Protein AF-A0A9P3FFT0-F1 (afdb_monomer_lite)

Secondary structure (DSSP, 8-state):
--STTTS-HHHHHHTEEEEEEETTSSS-EEEEEE---TTHHHHHHHHHHHHHHHHHHHHHHHHHHTTTGGG---SSSSB-S-HHHHHHHHHHHTPBPSSSSSTTB-S--GGGGBHHHHHHHHHTSSSS---GGGHHHHHHHHHHHHHHHHHTT-S-HHHHHHHHHHHHHHHHHHH-TT--GGGGTT-EESEE-STHHHHHHHHHHHHHHHHHHHHHHHHHHH-TTS------GGG-HHHHHHHHHHTS--SS-GGGHHHHHHHTTTB--HHHHH-TT--S--TT-B-S--TTSTTSTT--HHHHHHHHHHHHHHHHHHHHHHHHHHHHH-HHHHHHHHHHHHHHHT-PEE-

Organism: NCBI:txid84275

Sequence (351 aa):
MHLDHKLPWNLLASHLAIIWSHARYTPHATDIFSKGHDDWPKHLEYFRKAFYNTLLEFSQTEANRFQDLRLWKPSSADEILSDTICSLPERIFNLGQHETNSLRHNPIGPQHQSIQYWISRASESQPPSYTSSDGDLADVIKTLLAISAHLCTSEDPAEQKLGHEAFASLLRLNKHPTIPLEKLNHIHWGHSFGVEHLAEDTLRIYLLLNVVDAIRQQQQSKNSERNPQTISIVELDNFRKWARNSLVDFDFPAQNLLHYDFWRSYVDAEEQMQSSNATGLEERVMQDLDPTLTGSEGWSRDDGIALKRYLRTCFGILVRYNVLLSLWYGEDHAKNFWEEQIGYRLEFRQK

Structure (mmCIF, N/CA/C/O backbone):
data_AF-A0A9P3FFT0-F1
#
_entry.id   AF-A0A9P3FFT0-F1
#
loop_
_atom_site.group_PDB
_atom_site.id
_atom_site.type_symbol
_atom_site.label_atom_id
_atom_site.label_alt_id
_atom_site.label_comp_id
_atom_site.label_asym_id
_atom_site.label_entity_id
_atom_site.label_seq_id
_atom_site.pdbx_PDB_ins_code
_atom_site.Cartn_x
_atom_site.Cartn_y
_atom_site.Cartn_z
_atom_site.occupancy
_atom_site.B_iso_or_equiv
_atom_site.auth_seq_id
_atom_site.auth_comp_id
_atom_site.auth_asym_id
_atom_site.auth_atom_id
_atom_site.pdbx_PDB_model_num
ATOM 1 N N . MET A 1 1 ? 12.033 9.523 -10.496 1.00 64.38 1 MET A N 1
ATOM 2 C CA . MET A 1 1 ? 11.410 8.487 -9.658 1.00 64.38 1 MET A CA 1
ATOM 3 C C . MET A 1 1 ? 11.200 8.980 -8.212 1.00 64.38 1 MET A C 1
ATOM 5 O O . MET A 1 1 ? 11.432 10.157 -7.909 1.00 64.38 1 MET A O 1
ATOM 9 N N . HIS A 1 2 ? 10.627 8.144 -7.338 1.00 79.19 2 HIS A N 1
ATOM 10 C CA . HIS A 1 2 ? 10.455 8.440 -5.910 1.00 79.19 2 HIS A CA 1
ATOM 11 C C . HIS A 1 2 ? 11.659 7.900 -5.119 1.00 79.19 2 HIS A C 1
ATOM 13 O O . HIS A 1 2 ? 12.106 6.775 -5.335 1.00 79.19 2 HIS A O 1
ATOM 19 N N . LEU A 1 3 ? 12.172 8.701 -4.175 1.00 83.69 3 LEU A N 1
ATOM 20 C CA . LEU A 1 3 ? 13.343 8.364 -3.347 1.00 83.69 3 LEU A CA 1
ATOM 21 C C . LEU A 1 3 ? 14.638 8.069 -4.137 1.00 83.69 3 LEU A C 1
ATOM 23 O O . LEU A 1 3 ? 15.501 7.347 -3.645 1.00 83.69 3 LEU A O 1
ATOM 27 N N . ASP A 1 4 ? 14.828 8.693 -5.306 1.00 78.62 4 ASP A N 1
ATOM 28 C CA . ASP A 1 4 ? 16.009 8.517 -6.185 1.00 78.62 4 ASP A CA 1
ATOM 29 C C . ASP A 1 4 ? 17.356 8.764 -5.498 1.00 78.62 4 ASP A C 1
ATOM 31 O O . ASP A 1 4 ? 18.382 8.236 -5.912 1.00 78.62 4 ASP A O 1
ATOM 35 N N . HIS A 1 5 ? 17.351 9.575 -4.441 1.00 81.19 5 HIS A N 1
ATOM 36 C CA . HIS A 1 5 ? 18.532 9.900 -3.648 1.00 81.19 5 HIS A CA 1
ATOM 37 C C . HIS A 1 5 ? 18.774 8.934 -2.476 1.00 81.19 5 HIS A C 1
ATOM 39 O O . HIS A 1 5 ? 19.868 8.944 -1.918 1.00 81.19 5 HIS A O 1
ATOM 45 N N . LYS A 1 6 ? 17.779 8.125 -2.076 1.00 88.19 6 LYS A N 1
ATOM 46 C CA . LYS A 1 6 ? 17.889 7.158 -0.965 1.00 88.19 6 LYS A CA 1
ATOM 47 C C . LYS A 1 6 ? 18.028 5.712 -1.438 1.00 88.19 6 LYS A C 1
ATOM 49 O O . LYS A 1 6 ? 18.676 4.920 -0.761 1.00 88.19 6 LYS A O 1
ATOM 54 N N . LEU A 1 7 ? 17.436 5.358 -2.580 1.00 93.94 7 LEU A N 1
ATOM 55 C CA . LEU A 1 7 ? 17.423 3.985 -3.085 1.00 93.94 7 LEU A CA 1
ATOM 56 C C . LEU A 1 7 ? 18.336 3.829 -4.310 1.00 93.94 7 LEU A C 1
ATOM 58 O O . LEU A 1 7 ? 18.299 4.668 -5.211 1.00 93.94 7 LEU A O 1
ATOM 62 N N . PRO A 1 8 ? 19.138 2.748 -4.399 1.00 93.44 8 PRO A N 1
ATOM 63 C CA . PRO A 1 8 ? 20.108 2.569 -5.475 1.00 93.44 8 PRO A CA 1
ATOM 64 C C . PRO A 1 8 ? 19.454 2.023 -6.760 1.00 93.44 8 PRO A C 1
ATOM 66 O O . PRO A 1 8 ? 19.869 0.999 -7.301 1.00 93.44 8 PRO A O 1
ATOM 69 N N . TRP A 1 9 ? 18.437 2.712 -7.285 1.00 93.88 9 TRP A N 1
ATOM 70 C CA . TRP A 1 9 ? 17.700 2.308 -8.491 1.00 93.88 9 TRP A CA 1
ATOM 71 C C . TRP A 1 9 ? 18.596 2.159 -9.724 1.00 93.88 9 TRP A C 1
ATOM 73 O O . TRP A 1 9 ? 18.480 1.190 -10.470 1.00 93.88 9 TRP A O 1
ATOM 83 N N . ASN A 1 10 ? 19.554 3.074 -9.898 1.00 91.25 10 ASN A N 1
ATOM 84 C CA . ASN A 1 10 ? 20.518 3.034 -11.002 1.00 91.25 10 ASN A CA 1
ATOM 85 C C . ASN A 1 10 ? 21.407 1.784 -10.959 1.00 91.25 10 ASN A C 1
ATOM 87 O O . ASN A 1 10 ? 21.804 1.264 -12.005 1.00 91.25 10 ASN A O 1
ATOM 91 N N . LEU A 1 11 ? 21.706 1.285 -9.752 1.00 91.25 11 LEU A N 1
ATOM 92 C CA . LEU A 1 11 ? 22.458 0.049 -9.583 1.00 91.25 11 LEU A CA 1
ATOM 93 C C . LEU A 1 11 ? 21.636 -1.138 -10.088 1.00 91.25 11 LEU A C 1
ATOM 95 O O . LEU A 1 11 ? 22.159 -1.918 -10.878 1.00 91.25 11 LEU A O 1
ATOM 99 N N . LEU A 1 12 ? 20.353 -1.238 -9.719 1.00 91.31 12 LEU A N 1
ATOM 100 C CA . LEU A 1 12 ? 19.464 -2.276 -10.255 1.00 91.31 12 LEU A CA 1
ATOM 101 C C . LEU A 1 12 ? 19.334 -2.177 -11.777 1.00 91.31 12 LEU A C 1
ATOM 103 O O . LEU A 1 12 ? 19.579 -3.158 -12.474 1.00 91.31 12 LEU A O 1
ATOM 107 N N . ALA A 1 13 ? 19.027 -0.988 -12.302 1.00 91.38 13 ALA A N 1
ATOM 108 C CA . ALA A 1 13 ? 18.849 -0.756 -13.736 1.00 91.38 13 ALA A CA 1
ATOM 109 C C . ALA A 1 13 ? 20.072 -1.183 -14.567 1.00 91.38 13 ALA A C 1
ATOM 111 O O . ALA A 1 13 ? 19.929 -1.700 -15.679 1.00 91.38 13 ALA A O 1
ATOM 112 N N . SER A 1 14 ? 21.284 -1.069 -14.006 1.00 91.31 14 SER A N 1
ATOM 113 C CA . SER A 1 14 ? 22.509 -1.508 -14.682 1.00 91.31 14 SER A CA 1
ATOM 114 C C . SER A 1 14 ? 22.494 -2.992 -15.072 1.00 91.31 14 SER A C 1
ATOM 116 O O . SER A 1 14 ? 23.016 -3.333 -16.139 1.00 91.31 14 SER A O 1
ATOM 118 N N . HIS A 1 15 ? 21.782 -3.835 -14.317 1.00 91.75 15 HIS A N 1
ATOM 119 C CA . HIS A 1 15 ? 21.628 -5.277 -14.556 1.00 91.75 15 HIS A CA 1
ATOM 120 C C . HIS A 1 15 ? 20.400 -5.644 -15.382 1.00 91.75 15 HIS A C 1
ATOM 122 O O . HIS A 1 15 ? 20.243 -6.807 -15.737 1.00 91.75 15 HIS A O 1
ATOM 128 N N . LEU A 1 16 ? 19.546 -4.680 -15.724 1.00 92.31 16 LEU A N 1
ATOM 129 C CA . LEU A 1 16 ? 18.238 -4.938 -16.323 1.00 92.31 16 LEU A CA 1
ATOM 130 C C . LEU A 1 16 ? 18.104 -4.295 -17.703 1.00 92.31 16 LEU A C 1
ATOM 132 O O . LEU A 1 16 ? 18.735 -3.278 -18.012 1.00 92.31 16 LEU A O 1
ATOM 136 N N . ALA A 1 17 ? 17.303 -4.902 -18.568 1.00 91.12 17 ALA A N 1
ATOM 137 C CA . ALA A 1 17 ? 16.927 -4.348 -19.862 1.00 91.12 17 ALA A CA 1
ATOM 138 C C . ALA A 1 17 ? 15.463 -4.661 -20.160 1.00 91.12 17 ALA A C 1
ATOM 140 O O . ALA A 1 17 ? 15.020 -5.782 -19.938 1.00 91.12 17 ALA A O 1
ATOM 141 N N . ILE A 1 18 ? 14.743 -3.690 -20.716 1.00 90.88 18 ILE A N 1
ATOM 142 C CA . ILE A 1 18 ? 13.428 -3.943 -21.304 1.00 90.88 18 ILE A CA 1
ATOM 143 C C . ILE A 1 18 ? 13.657 -4.497 -22.713 1.00 90.88 18 ILE A C 1
ATOM 145 O O . ILE A 1 18 ? 14.428 -3.916 -23.484 1.00 90.88 18 ILE A O 1
ATOM 149 N N . ILE A 1 19 ? 13.040 -5.634 -23.030 1.00 89.44 19 ILE A N 1
ATOM 150 C CA . ILE A 1 19 ? 13.160 -6.305 -24.330 1.00 89.44 19 ILE A CA 1
ATOM 151 C C . ILE A 1 19 ? 11.762 -6.501 -24.900 1.00 89.44 19 ILE A C 1
ATOM 153 O O . ILE A 1 19 ? 10.891 -7.052 -24.233 1.00 89.44 19 ILE A O 1
ATOM 157 N N . TRP A 1 20 ? 11.574 -6.065 -26.143 1.00 88.88 20 TRP A N 1
ATOM 158 C CA . TRP A 1 20 ? 10.353 -6.293 -26.906 1.00 88.88 20 TRP A CA 1
ATOM 159 C C . TRP A 1 20 ? 10.386 -7.670 -27.574 1.00 88.88 20 TRP A C 1
ATOM 161 O O . TRP A 1 20 ? 11.391 -8.022 -28.193 1.00 88.88 20 TRP A O 1
ATOM 171 N N . SER A 1 21 ? 9.292 -8.429 -27.461 1.00 86.81 21 SER A N 1
ATOM 172 C CA . SER A 1 21 ? 9.063 -9.715 -28.137 1.00 86.81 21 SER A CA 1
ATOM 173 C C . SER A 1 21 ? 10.268 -10.668 -28.092 1.00 86.81 21 SER A C 1
ATOM 175 O O . SER A 1 21 ? 10.860 -11.048 -29.105 1.00 86.81 21 SER A O 1
ATOM 177 N N . HIS A 1 22 ? 10.671 -11.057 -26.884 1.00 87.44 22 HIS A N 1
ATOM 178 C CA . HIS A 1 22 ? 11.838 -11.902 -26.681 1.00 87.44 22 HIS A CA 1
ATOM 179 C C . HIS A 1 22 ? 11.601 -13.334 -27.187 1.00 87.44 22 HIS A C 1
ATOM 181 O O . HIS A 1 22 ? 10.934 -14.140 -26.537 1.00 87.44 22 HIS A O 1
ATOM 187 N N . ALA A 1 23 ? 12.254 -13.684 -28.298 1.00 88.62 23 ALA A N 1
ATOM 188 C CA . ALA A 1 23 ? 12.057 -14.953 -29.012 1.00 88.62 23 ALA A CA 1
ATOM 189 C C . ALA A 1 23 ? 12.482 -16.233 -28.260 1.00 88.62 23 ALA A C 1
ATOM 191 O O . ALA A 1 23 ? 12.229 -17.341 -28.721 1.00 88.62 23 ALA A O 1
ATOM 192 N N . ARG A 1 24 ? 13.145 -16.102 -27.103 1.00 88.38 24 ARG A N 1
ATOM 193 C CA . ARG A 1 24 ? 13.576 -17.237 -26.269 1.00 88.38 24 ARG A CA 1
ATOM 194 C C . ARG A 1 24 ? 12.406 -17.854 -25.498 1.00 88.38 24 ARG A C 1
ATOM 196 O O . ARG A 1 24 ? 12.491 -19.005 -25.080 1.00 88.38 24 ARG A O 1
ATOM 203 N N . TYR A 1 25 ? 11.340 -17.088 -25.285 1.00 86.25 25 TYR A N 1
ATOM 204 C CA . TYR A 1 25 ? 10.167 -17.505 -24.526 1.00 86.25 25 TYR A CA 1
ATOM 205 C C . TYR A 1 25 ? 9.023 -17.846 -25.484 1.00 86.25 25 TYR A C 1
ATOM 207 O O . TYR A 1 25 ? 8.892 -17.237 -26.542 1.00 86.25 25 TYR A O 1
ATOM 215 N N . THR A 1 26 ? 8.200 -18.836 -25.133 1.00 84.00 26 THR A N 1
ATOM 216 C CA . THR A 1 26 ? 6.987 -19.195 -25.883 1.00 84.00 26 THR A CA 1
ATOM 217 C C . THR A 1 26 ? 5.785 -19.162 -24.931 1.00 84.00 26 THR A C 1
ATOM 219 O O . THR A 1 26 ? 5.764 -19.951 -23.985 1.00 84.00 26 THR A O 1
ATOM 222 N N . PRO A 1 27 ? 4.802 -18.264 -25.143 1.00 85.56 27 PRO A N 1
ATOM 223 C CA . PRO A 1 27 ? 4.797 -17.203 -26.158 1.00 85.56 27 PRO A CA 1
ATOM 224 C C . PRO A 1 27 ? 5.941 -16.193 -25.949 1.00 85.56 27 PRO A C 1
ATOM 226 O O . PRO A 1 27 ? 6.501 -16.103 -24.852 1.00 85.56 27 PRO A O 1
ATOM 229 N N . HIS A 1 28 ? 6.309 -15.467 -27.012 1.00 87.38 28 HIS A N 1
ATOM 230 C CA . HIS A 1 28 ? 7.293 -14.384 -26.915 1.00 87.38 28 HIS A CA 1
ATOM 231 C C . HIS A 1 28 ? 6.846 -13.381 -25.849 1.00 87.38 28 HIS A C 1
ATOM 233 O O . HIS A 1 28 ? 5.657 -13.093 -25.729 1.00 87.38 28 HIS A O 1
ATOM 239 N N . ALA A 1 29 ? 7.803 -12.849 -25.093 1.00 87.31 29 ALA A N 1
ATOM 240 C CA . ALA A 1 29 ? 7.521 -11.984 -23.954 1.00 87.31 29 ALA A CA 1
ATOM 241 C C . ALA A 1 29 ? 8.102 -10.583 -24.161 1.00 87.31 29 ALA A C 1
ATOM 243 O O . ALA A 1 29 ? 9.279 -10.452 -24.507 1.00 87.31 29 ALA A O 1
ATOM 244 N N . THR A 1 30 ? 7.299 -9.554 -23.902 1.00 89.38 30 THR A N 1
ATOM 245 C CA . THR A 1 30 ? 7.758 -8.163 -23.790 1.00 89.38 30 THR A CA 1
ATOM 246 C C . THR A 1 30 ? 7.822 -7.815 -22.308 1.00 89.38 30 THR A C 1
ATOM 248 O O . THR A 1 30 ? 6.793 -7.743 -21.645 1.00 89.38 30 THR A O 1
ATOM 251 N N . ASP A 1 31 ? 9.024 -7.678 -21.746 1.00 92.12 31 ASP A N 1
ATOM 252 C CA . ASP A 1 31 ? 9.201 -7.496 -20.296 1.00 92.12 31 ASP A CA 1
ATOM 253 C C . ASP A 1 31 ? 10.606 -6.971 -19.935 1.00 92.12 31 ASP A C 1
ATOM 255 O O . ASP A 1 31 ? 11.432 -6.667 -20.803 1.00 92.12 31 ASP A O 1
ATOM 259 N N . ILE A 1 32 ? 10.879 -6.874 -18.633 1.00 92.44 32 ILE A N 1
ATOM 260 C CA . ILE A 1 32 ? 12.188 -6.630 -18.034 1.00 92.44 32 ILE A CA 1
ATOM 261 C C . ILE A 1 32 ? 12.943 -7.956 -17.889 1.00 92.44 32 ILE A C 1
ATOM 263 O O . ILE A 1 32 ? 12.451 -8.918 -17.297 1.00 92.44 32 ILE A O 1
ATOM 267 N N . PHE A 1 33 ? 14.181 -7.975 -18.375 1.00 91.00 33 PHE A N 1
ATOM 268 C CA . PHE A 1 33 ? 15.076 -9.125 -18.323 1.00 91.00 33 PHE A CA 1
ATOM 269 C C . PHE A 1 33 ? 16.397 -8.775 -17.638 1.00 91.00 33 PHE A C 1
ATOM 271 O O . PHE A 1 33 ? 16.959 -7.693 -17.839 1.00 91.00 33 PHE A O 1
ATOM 278 N N . SER A 1 34 ? 16.923 -9.722 -16.864 1.00 90.06 34 SER A N 1
ATOM 279 C CA . SER A 1 34 ? 18.260 -9.658 -16.277 1.00 90.06 34 SER A CA 1
ATOM 280 C C . SER A 1 34 ? 19.330 -9.920 -17.334 1.00 90.06 34 SER A C 1
ATOM 282 O O . SER A 1 34 ? 19.251 -10.889 -18.085 1.00 90.06 34 SER A O 1
ATOM 284 N N . LYS A 1 35 ? 20.366 -9.077 -17.378 1.00 87.50 35 LYS A N 1
ATOM 285 C CA . LYS A 1 35 ? 21.492 -9.165 -18.324 1.00 87.50 35 LYS A CA 1
ATOM 286 C C . LYS A 1 35 ? 22.469 -10.312 -18.026 1.00 87.50 35 LYS A C 1
ATOM 288 O O . LYS A 1 35 ? 23.387 -10.498 -18.815 1.00 87.50 35 LYS A O 1
ATOM 293 N N . GLY A 1 36 ? 22.285 -11.058 -16.931 1.00 70.19 36 GLY A N 1
ATOM 294 C CA . GLY A 1 36 ? 23.139 -12.195 -16.568 1.00 70.19 36 GLY A CA 1
ATOM 295 C C . GLY A 1 36 ? 24.547 -1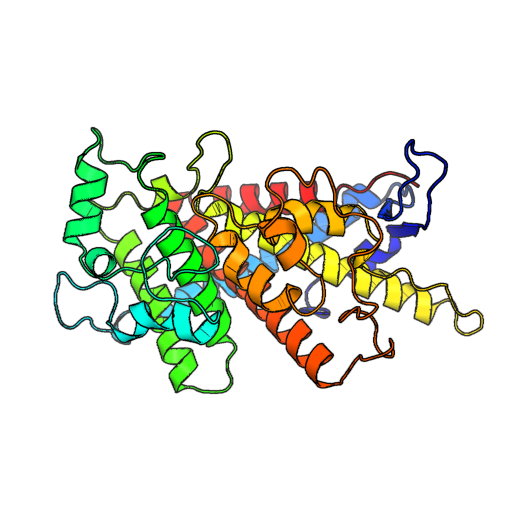1.778 -16.136 1.00 70.19 36 GLY A C 1
ATOM 296 O O . GLY A 1 36 ? 25.518 -12.119 -16.800 1.00 70.19 36 GLY A O 1
ATOM 297 N N . HIS A 1 37 ? 24.655 -11.018 -15.040 1.00 76.69 37 HIS A N 1
ATOM 298 C CA . HIS A 1 37 ? 25.936 -10.604 -14.454 1.00 76.69 37 HIS A CA 1
ATOM 299 C C . HIS A 1 37 ? 26.183 -11.325 -13.126 1.00 76.69 37 HIS A C 1
ATOM 301 O O . HIS A 1 37 ? 25.276 -11.398 -12.295 1.00 76.69 37 HIS A O 1
ATOM 307 N N . ASP A 1 38 ? 27.425 -11.741 -12.872 1.00 82.25 38 ASP A N 1
ATOM 308 C CA . ASP A 1 38 ? 27.822 -12.454 -11.642 1.00 82.25 38 ASP A CA 1
ATOM 309 C C . ASP A 1 38 ? 27.594 -11.638 -10.352 1.00 82.25 38 ASP A C 1
ATOM 311 O O . ASP A 1 38 ? 27.469 -12.192 -9.264 1.00 82.25 38 ASP A O 1
ATOM 315 N N . ASP A 1 39 ? 27.470 -10.313 -10.472 1.00 88.19 39 ASP A N 1
ATOM 316 C CA . ASP A 1 39 ? 27.289 -9.396 -9.342 1.00 88.19 39 ASP A CA 1
ATOM 317 C C . ASP A 1 39 ? 25.811 -9.150 -9.010 1.00 88.19 39 ASP A C 1
ATOM 319 O O . ASP A 1 39 ? 25.509 -8.488 -8.013 1.00 88.19 39 ASP A O 1
ATOM 323 N N . TRP A 1 40 ? 24.874 -9.654 -9.826 1.00 88.19 40 TRP A N 1
ATOM 324 C CA . TRP A 1 40 ? 23.440 -9.444 -9.612 1.00 88.19 40 TRP A CA 1
ATOM 325 C C . TRP A 1 40 ? 22.986 -9.842 -8.199 1.00 88.19 40 TRP A C 1
ATOM 327 O O . TRP A 1 40 ? 22.371 -8.999 -7.544 1.00 88.19 40 TRP A O 1
ATOM 337 N N . PRO A 1 41 ? 23.336 -11.031 -7.659 1.00 89.44 41 PRO A N 1
ATOM 338 C CA . PRO A 1 41 ? 22.915 -11.413 -6.310 1.00 89.44 41 PRO A CA 1
ATOM 339 C C . PRO A 1 41 ? 23.400 -10.431 -5.237 1.00 89.44 41 PRO A C 1
ATOM 341 O O . PRO A 1 41 ? 22.644 -10.045 -4.347 1.00 89.44 41 PRO A O 1
ATOM 344 N N . LYS A 1 42 ? 24.648 -9.962 -5.351 1.00 91.81 42 LYS A N 1
ATOM 345 C CA . LYS A 1 42 ? 25.248 -9.002 -4.415 1.00 91.81 42 LYS A CA 1
ATOM 346 C C . LYS A 1 42 ? 24.559 -7.639 -4.483 1.00 91.81 42 LYS A C 1
ATOM 348 O O . LYS A 1 42 ? 24.303 -7.025 -3.448 1.00 91.81 42 LYS A O 1
ATOM 353 N N . HIS A 1 43 ? 24.277 -7.147 -5.686 1.00 92.62 43 HIS A N 1
ATOM 354 C CA . HIS A 1 43 ? 23.621 -5.854 -5.873 1.00 92.62 43 HIS A CA 1
ATOM 355 C C . HIS A 1 43 ? 22.138 -5.885 -5.499 1.00 92.62 43 HIS A C 1
ATOM 357 O O . HIS A 1 43 ? 21.651 -4.915 -4.917 1.00 92.62 43 HIS A O 1
ATOM 363 N N . LEU A 1 44 ? 21.444 -6.996 -5.759 1.00 91.38 44 LEU A N 1
ATOM 364 C CA . LEU A 1 44 ? 20.076 -7.215 -5.296 1.00 91.38 44 LEU A CA 1
ATOM 365 C C . LEU A 1 44 ? 20.018 -7.223 -3.766 1.00 91.38 44 LEU A C 1
ATOM 367 O O . LEU A 1 44 ? 19.195 -6.527 -3.181 1.00 91.38 44 LEU A O 1
ATOM 371 N N . GLU A 1 45 ? 20.935 -7.932 -3.110 1.00 92.69 45 GLU A N 1
ATOM 372 C CA . GLU A 1 45 ? 21.026 -7.961 -1.649 1.00 92.69 45 GLU A CA 1
ATOM 373 C C . GLU A 1 45 ? 21.316 -6.574 -1.052 1.00 92.69 45 GLU A C 1
ATOM 375 O O . GLU A 1 45 ? 20.706 -6.170 -0.061 1.00 92.69 45 GLU A O 1
ATOM 380 N N . TYR A 1 46 ? 22.212 -5.802 -1.675 1.00 94.00 46 TYR A N 1
ATOM 381 C CA . TYR A 1 46 ? 22.458 -4.415 -1.278 1.00 94.00 46 TYR A CA 1
ATOM 382 C C . TYR A 1 46 ? 21.200 -3.547 -1.418 1.00 94.00 46 TYR A C 1
ATOM 384 O O . TYR A 1 46 ? 20.875 -2.782 -0.508 1.00 94.00 46 TYR A O 1
ATOM 392 N N . PHE A 1 47 ? 20.463 -3.689 -2.524 1.00 94.50 47 PHE A N 1
ATOM 393 C CA . PHE A 1 47 ? 19.209 -2.970 -2.734 1.00 94.50 47 PHE A CA 1
ATOM 394 C C . PHE A 1 47 ? 18.144 -3.358 -1.700 1.00 94.50 47 PHE A C 1
ATOM 396 O O . PHE A 1 47 ? 17.537 -2.462 -1.118 1.00 94.50 47 PHE A O 1
ATOM 403 N N . ARG A 1 48 ? 17.951 -4.657 -1.420 1.00 94.44 48 ARG A N 1
ATOM 404 C CA . ARG A 1 48 ? 16.998 -5.156 -0.406 1.00 94.44 48 ARG A CA 1
ATOM 405 C C . ARG A 1 48 ? 17.246 -4.500 0.948 1.00 94.44 48 ARG A C 1
ATOM 407 O O . ARG A 1 48 ? 16.324 -3.940 1.536 1.00 94.44 48 ARG A O 1
ATOM 414 N N . LYS A 1 49 ? 18.508 -4.465 1.389 1.00 94.00 49 LYS A N 1
ATOM 415 C CA . LYS A 1 49 ? 18.908 -3.801 2.640 1.00 94.00 49 LYS A CA 1
ATOM 416 C C . LYS A 1 49 ? 18.645 -2.302 2.617 1.00 94.00 49 LYS A C 1
ATOM 418 O O . LYS A 1 49 ? 18.097 -1.770 3.576 1.00 94.00 49 LYS A O 1
ATOM 423 N N . ALA A 1 50 ? 19.023 -1.613 1.540 1.00 95.44 50 ALA A N 1
ATOM 424 C CA . ALA A 1 50 ? 18.797 -0.174 1.413 1.00 95.44 50 ALA A CA 1
ATOM 425 C C . ALA A 1 50 ? 17.299 0.173 1.439 1.00 95.44 50 ALA A C 1
ATOM 427 O O . ALA A 1 50 ? 16.893 1.121 2.115 1.00 95.44 50 ALA A O 1
ATOM 428 N N . PHE A 1 51 ? 16.478 -0.620 0.749 1.00 96.06 51 PHE A N 1
ATOM 429 C CA . PHE A 1 51 ? 15.030 -0.462 0.725 1.00 96.06 51 PHE A CA 1
ATOM 430 C C . PHE A 1 51 ? 14.420 -0.694 2.102 1.00 96.06 51 PHE A C 1
ATOM 432 O O . PHE A 1 51 ? 13.719 0.188 2.594 1.00 96.06 51 PHE A O 1
ATOM 439 N N . TYR A 1 52 ? 14.723 -1.824 2.748 1.00 95.62 52 TYR A N 1
ATOM 440 C CA . TYR A 1 52 ? 14.213 -2.122 4.086 1.00 95.62 52 TYR A CA 1
ATOM 441 C C . TYR A 1 52 ? 14.635 -1.059 5.106 1.00 95.62 52 TYR A C 1
ATOM 443 O O . TYR A 1 52 ? 13.792 -0.546 5.830 1.00 95.62 52 TYR A O 1
ATOM 451 N N . ASN A 1 53 ? 15.908 -0.652 5.123 1.00 95.94 53 ASN A N 1
ATOM 452 C CA . ASN A 1 53 ? 16.381 0.379 6.050 1.00 95.94 53 ASN A CA 1
ATOM 453 C C . ASN A 1 53 ? 15.670 1.719 5.829 1.00 95.94 53 ASN A C 1
ATOM 455 O O . ASN A 1 53 ? 15.312 2.392 6.793 1.00 95.94 53 ASN A O 1
ATOM 459 N N . THR A 1 54 ? 15.430 2.092 4.568 1.00 96.69 54 THR A N 1
ATOM 460 C CA . THR A 1 54 ? 14.650 3.293 4.244 1.00 96.69 54 THR A CA 1
ATOM 461 C C . THR A 1 54 ? 13.217 3.140 4.744 1.00 96.69 54 THR A C 1
ATOM 463 O O . THR A 1 54 ? 12.698 4.026 5.414 1.00 96.69 54 THR A O 1
ATOM 466 N N . LEU A 1 55 ? 12.572 2.007 4.471 1.00 96.62 55 LEU A N 1
ATOM 467 C CA . LEU A 1 55 ? 11.219 1.732 4.939 1.00 96.62 55 LEU A CA 1
ATOM 468 C C . LEU A 1 55 ? 11.124 1.806 6.469 1.00 96.62 55 LEU A C 1
ATOM 470 O O . LEU A 1 55 ? 10.214 2.449 6.991 1.00 96.62 55 LEU A O 1
ATOM 474 N N . LEU A 1 56 ? 12.085 1.215 7.178 1.00 96.19 56 LEU A N 1
ATOM 475 C CA . LEU A 1 56 ? 12.180 1.220 8.634 1.00 96.19 56 LEU A CA 1
ATOM 476 C C . LEU A 1 56 ? 12.345 2.639 9.192 1.00 96.19 56 LEU A C 1
ATOM 478 O O . LEU A 1 56 ? 11.597 3.014 10.090 1.00 96.19 56 LEU A O 1
ATOM 482 N N . GLU A 1 57 ? 13.242 3.455 8.631 1.00 95.81 57 GLU A N 1
ATOM 483 C CA . GLU A 1 57 ? 13.450 4.858 9.039 1.00 95.81 57 GLU A CA 1
ATOM 484 C C . GLU A 1 57 ? 12.143 5.669 8.954 1.00 95.81 57 GLU A C 1
ATOM 486 O O . GLU A 1 57 ? 11.753 6.370 9.897 1.00 95.81 57 GLU A O 1
ATOM 491 N N . PHE A 1 58 ? 11.429 5.547 7.831 1.00 95.06 58 PHE A N 1
ATOM 492 C CA . PHE A 1 58 ? 10.147 6.224 7.640 1.00 95.06 58 PHE A CA 1
ATOM 493 C C . PHE A 1 58 ? 9.061 5.652 8.555 1.00 95.06 58 PHE A C 1
ATOM 495 O O . PHE A 1 58 ? 8.268 6.419 9.092 1.00 95.06 58 PHE A O 1
ATOM 502 N N . SER A 1 59 ? 9.047 4.339 8.784 1.00 95.06 59 SER A N 1
ATOM 503 C CA . SER A 1 59 ? 8.081 3.676 9.673 1.00 95.06 59 SER A CA 1
ATOM 504 C C . SER A 1 59 ? 8.269 4.083 11.127 1.00 95.06 59 SER A C 1
ATOM 506 O O . SER A 1 59 ? 7.290 4.364 11.807 1.00 95.06 59 SER A O 1
ATOM 508 N N . GLN A 1 60 ? 9.510 4.191 11.599 1.00 93.69 60 GLN A N 1
ATOM 509 C CA . GLN A 1 60 ? 9.818 4.685 12.942 1.00 93.69 60 GLN A CA 1
ATOM 510 C C . GLN A 1 60 ? 9.405 6.148 13.094 1.00 93.69 60 GLN A C 1
ATOM 512 O O . GLN A 1 60 ? 8.775 6.518 14.082 1.00 93.69 60 GLN A O 1
ATOM 517 N N . THR A 1 61 ? 9.702 6.979 12.091 1.00 91.25 61 THR A N 1
ATOM 518 C CA . THR A 1 61 ? 9.259 8.379 12.069 1.00 91.25 61 THR A CA 1
ATOM 519 C C . THR A 1 61 ? 7.736 8.474 12.124 1.00 91.25 61 THR A C 1
ATOM 521 O O . THR A 1 61 ? 7.199 9.263 12.899 1.00 91.25 61 THR A O 1
ATOM 524 N N . GLU A 1 62 ? 7.042 7.655 11.336 1.00 88.62 62 GLU A N 1
ATOM 525 C CA . GLU A 1 62 ? 5.586 7.613 11.294 1.00 88.62 62 GLU A CA 1
ATOM 526 C C . GLU A 1 62 ? 5.018 7.138 12.635 1.00 88.62 62 GLU A C 1
ATOM 528 O O . GLU A 1 62 ? 4.243 7.862 13.248 1.00 88.62 62 GLU A O 1
ATOM 533 N N . ALA A 1 63 ? 5.476 6.006 13.174 1.00 87.69 63 ALA A N 1
ATOM 534 C CA . ALA A 1 63 ? 5.057 5.490 14.478 1.00 87.69 63 ALA A CA 1
ATOM 535 C C . ALA A 1 63 ? 5.268 6.507 15.615 1.00 87.69 63 ALA A C 1
ATOM 537 O O . ALA A 1 63 ? 4.406 6.649 16.485 1.00 87.69 63 ALA A O 1
ATOM 538 N N . ASN A 1 64 ? 6.368 7.267 15.584 1.00 84.56 64 ASN A N 1
ATOM 539 C CA . ASN A 1 64 ? 6.656 8.316 16.564 1.00 84.56 64 ASN A CA 1
ATOM 540 C C . ASN A 1 64 ? 5.630 9.458 16.531 1.00 84.56 64 ASN A C 1
ATOM 542 O O . ASN A 1 64 ? 5.292 9.993 17.586 1.00 84.56 64 ASN A O 1
ATOM 546 N N . ARG A 1 65 ? 5.067 9.800 15.362 1.00 80.31 65 ARG A N 1
ATOM 547 C CA . ARG A 1 65 ? 3.992 10.811 15.2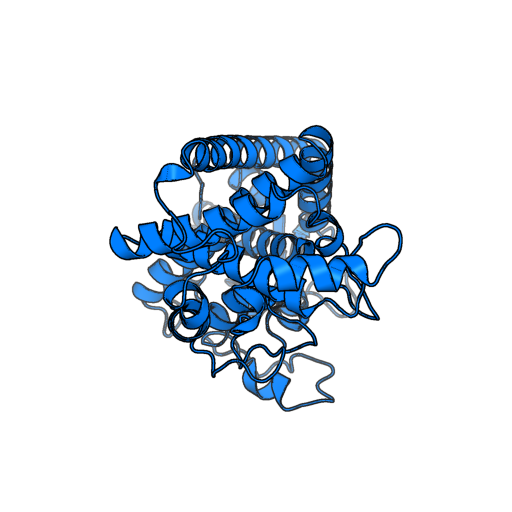55 1.00 80.31 65 ARG A CA 1
ATOM 548 C C . ARG A 1 65 ? 2.727 10.391 15.998 1.00 80.31 65 ARG A C 1
ATOM 550 O O . ARG A 1 65 ? 2.002 11.246 16.496 1.00 80.31 65 ARG A O 1
ATOM 557 N N . PHE A 1 66 ? 2.496 9.086 16.120 1.00 72.94 66 PHE A N 1
ATOM 558 C CA . PHE A 1 66 ? 1.329 8.518 16.795 1.00 72.94 66 PHE A CA 1
ATOM 559 C C . PHE A 1 66 ? 1.613 8.041 18.221 1.00 72.94 66 PHE A C 1
ATOM 561 O O . PHE A 1 66 ? 0.722 7.488 18.866 1.00 72.94 66 PHE A O 1
ATOM 568 N N . GLN A 1 67 ? 2.814 8.277 18.763 1.00 63.75 67 GLN A N 1
ATOM 569 C CA . GLN A 1 67 ? 3.053 8.102 20.201 1.00 63.75 67 GLN A CA 1
ATOM 570 C C . GLN A 1 67 ? 2.155 9.027 21.023 1.00 63.75 67 GLN A C 1
ATOM 572 O O . GLN A 1 67 ? 1.752 8.671 22.131 1.00 63.75 67 GLN A O 1
ATOM 577 N N . ASP A 1 68 ? 1.769 10.166 20.443 1.00 54.44 68 ASP A N 1
ATOM 578 C CA . ASP A 1 68 ? 0.804 11.081 21.022 1.00 54.44 68 ASP A CA 1
ATOM 579 C C . ASP A 1 68 ? -0.577 10.964 20.353 1.00 54.44 68 ASP A C 1
ATOM 581 O O . ASP A 1 68 ? -1.078 11.905 19.738 1.00 54.44 68 ASP A O 1
ATOM 585 N N . LEU A 1 69 ? -1.240 9.805 20.519 1.00 56.19 69 LEU A N 1
ATOM 586 C CA . LEU A 1 69 ? -2.645 9.553 20.118 1.00 56.19 69 LEU A CA 1
ATOM 587 C C . LEU A 1 69 ? -3.653 10.598 20.663 1.00 56.19 69 LEU A C 1
ATOM 589 O O . LEU A 1 69 ? -4.847 10.495 20.409 1.00 56.19 69 LEU A O 1
ATOM 593 N N . ARG A 1 70 ? -3.210 11.609 21.421 1.00 50.75 70 ARG A N 1
ATOM 594 C CA . ARG A 1 70 ? -4.024 12.696 21.977 1.00 50.75 70 ARG A CA 1
ATOM 595 C C . ARG A 1 70 ? -4.586 13.665 20.930 1.00 50.75 70 ARG A C 1
ATOM 597 O O . ARG A 1 70 ? -5.445 14.464 21.306 1.00 50.75 70 ARG A O 1
ATOM 604 N N . LEU A 1 71 ? -4.128 13.625 19.674 1.00 57.59 71 LEU A N 1
ATOM 605 C CA . LEU A 1 71 ? -4.600 14.538 18.620 1.00 57.59 71 LEU A CA 1
ATOM 606 C C . LEU A 1 71 ? -6.002 14.204 18.094 1.00 57.59 71 LEU A C 1
ATOM 608 O O . LEU A 1 71 ? -6.723 15.125 17.717 1.00 57.59 71 LEU A O 1
ATOM 612 N N . TRP A 1 72 ? -6.412 12.934 18.126 1.00 70.25 72 TRP A N 1
ATOM 613 C CA . TRP A 1 72 ? -7.788 12.530 17.843 1.00 70.25 72 TRP A CA 1
ATOM 614 C C . TRP A 1 72 ? -8.398 11.884 19.084 1.00 70.25 72 TRP A C 1
ATOM 616 O O . TRP A 1 72 ? -7.857 10.930 19.644 1.00 70.25 72 TRP A O 1
ATOM 626 N N . LYS A 1 73 ? -9.520 12.437 19.544 1.00 77.12 73 LYS A N 1
ATOM 627 C CA . LYS A 1 73 ? -10.284 11.909 20.672 1.00 77.12 73 LYS A CA 1
ATOM 628 C C . LYS A 1 73 ? -11.670 11.550 20.154 1.00 77.12 73 LYS A C 1
ATOM 630 O O . LYS A 1 73 ? -12.400 12.477 19.808 1.00 77.12 73 LYS A O 1
ATOM 635 N N . PRO A 1 74 ? -12.032 10.261 20.108 1.00 82.00 74 PRO A N 1
ATOM 636 C CA . PRO A 1 74 ? -13.389 9.887 19.753 1.00 82.00 74 PRO A CA 1
ATOM 637 C C . PRO A 1 74 ? -14.376 10.462 20.765 1.00 82.00 74 PRO A C 1
ATOM 639 O O . PRO A 1 74 ? -14.037 10.694 21.933 1.00 82.00 74 PRO A O 1
ATOM 642 N N . SER A 1 75 ? -15.604 10.668 20.313 1.00 84.69 75 SER A N 1
ATOM 643 C CA . SER A 1 75 ? -16.696 11.228 21.108 1.00 84.69 75 SER A CA 1
ATOM 644 C C . SER A 1 75 ? -17.133 10.270 22.216 1.00 84.69 75 SER A C 1
ATOM 646 O O . SER A 1 75 ? -17.689 10.704 23.225 1.00 84.69 75 SER A O 1
ATOM 648 N N . SER A 1 76 ? -16.858 8.970 22.063 1.00 88.25 76 SER A N 1
ATOM 649 C CA . SER A 1 76 ? -17.145 7.949 23.070 1.00 88.25 76 SER A CA 1
ATOM 650 C C . SER A 1 76 ? -16.032 6.901 23.214 1.00 88.25 76 SER A C 1
ATOM 652 O O . SER A 1 76 ? -15.097 6.806 22.416 1.00 88.25 76 SER A O 1
ATOM 654 N N . ALA A 1 77 ? -16.126 6.087 24.269 1.00 86.12 77 ALA A N 1
ATOM 655 C CA . ALA A 1 77 ? -15.233 4.946 24.459 1.00 86.12 77 ALA A CA 1
ATOM 656 C C . ALA A 1 77 ? -15.444 3.852 23.399 1.00 86.12 77 ALA A C 1
ATOM 658 O O . ALA A 1 77 ? -14.498 3.131 23.103 1.00 86.12 77 ALA A O 1
ATOM 659 N N . ASP A 1 78 ? -16.645 3.753 22.823 1.00 92.00 78 ASP A N 1
ATOM 660 C CA . ASP A 1 78 ? -16.977 2.744 21.814 1.00 92.00 78 ASP A CA 1
ATOM 661 C C . ASP A 1 78 ? -16.649 3.192 20.383 1.00 92.00 78 ASP A C 1
ATOM 663 O O . ASP A 1 78 ? -16.465 2.361 19.507 1.00 92.00 78 ASP A O 1
ATOM 667 N N . GLU A 1 79 ? -16.520 4.493 20.135 1.00 92.56 79 GLU A N 1
ATOM 668 C CA . GLU A 1 79 ? -16.235 5.013 18.798 1.00 92.56 79 GLU A CA 1
ATOM 669 C C . GLU A 1 79 ? -14.764 4.786 18.399 1.00 92.56 79 GLU A C 1
ATOM 671 O O . GLU A 1 79 ? -13.826 5.116 19.139 1.00 92.56 79 GLU A O 1
ATOM 676 N N . ILE A 1 80 ? -14.571 4.222 17.204 1.00 92.44 80 ILE A N 1
ATOM 677 C CA . ILE A 1 80 ? -13.269 3.977 16.573 1.00 92.44 80 ILE A CA 1
ATOM 678 C C . ILE A 1 80 ? -13.074 4.742 15.263 1.00 92.44 80 ILE A C 1
ATOM 680 O O . ILE A 1 80 ? -11.936 5.032 14.901 1.00 92.44 80 ILE A O 1
ATOM 684 N N . LEU A 1 81 ? -14.154 5.116 14.581 1.00 93.25 81 LEU A N 1
ATOM 685 C CA . LEU A 1 81 ? -14.137 5.919 13.360 1.00 93.25 81 LEU A CA 1
ATOM 686 C C . LEU A 1 81 ? -15.183 7.018 13.502 1.00 93.25 81 LEU A C 1
ATOM 688 O O . LEU A 1 81 ? -16.291 6.734 13.950 1.00 93.25 81 LEU A O 1
ATOM 692 N N . SER A 1 82 ? -14.842 8.241 13.097 1.00 92.31 82 SER A N 1
ATOM 693 C CA . SER A 1 82 ? -15.831 9.309 12.973 1.00 92.31 82 SER A CA 1
ATOM 694 C C . SER A 1 82 ? -16.643 9.159 11.684 1.00 92.31 82 SER A C 1
ATOM 696 O O . SER A 1 82 ? -16.181 8.565 10.705 1.00 92.31 82 SER A O 1
ATOM 698 N N . ASP A 1 83 ? -17.816 9.793 11.632 1.00 92.75 83 ASP A N 1
ATOM 699 C CA . ASP A 1 83 ? -18.640 9.874 10.414 1.00 92.75 83 ASP A CA 1
ATOM 700 C C . ASP A 1 83 ? -17.871 10.450 9.216 1.00 92.75 83 ASP A C 1
ATOM 702 O O . ASP A 1 83 ? -18.083 10.061 8.062 1.00 92.75 83 ASP A O 1
ATOM 706 N N . THR A 1 84 ? -16.932 11.361 9.490 1.00 92.75 84 THR A N 1
ATOM 707 C CA . THR A 1 84 ? -16.075 11.931 8.449 1.00 92.75 84 THR A CA 1
ATOM 708 C C . THR A 1 84 ? -15.185 10.845 7.858 1.00 92.75 84 THR A C 1
ATOM 710 O O . THR A 1 84 ? -15.163 10.682 6.644 1.00 92.75 84 THR A O 1
ATOM 713 N N . ILE A 1 85 ? -14.503 10.049 8.688 1.00 93.19 85 ILE A N 1
ATOM 714 C CA . ILE A 1 85 ? -13.659 8.949 8.201 1.00 93.19 85 ILE A CA 1
ATOM 715 C C . ILE A 1 85 ? -14.476 7.902 7.445 1.00 93.19 85 ILE A C 1
ATOM 717 O O . ILE A 1 85 ? -14.016 7.418 6.414 1.00 93.19 85 ILE A O 1
ATOM 721 N N . CYS A 1 86 ? -15.687 7.588 7.906 1.00 94.12 86 CYS A N 1
ATOM 722 C CA . CYS A 1 86 ? -16.553 6.626 7.229 1.00 94.12 86 CYS A CA 1
ATOM 723 C C . CYS A 1 86 ? -16.953 7.063 5.820 1.00 94.12 86 CYS A C 1
ATOM 725 O O . CYS A 1 86 ? -17.028 6.214 4.944 1.00 94.12 86 CYS A O 1
ATOM 727 N N . SER A 1 87 ? -17.163 8.357 5.577 1.00 94.56 87 SER A N 1
ATOM 728 C CA . SER A 1 87 ? -17.553 8.884 4.257 1.00 94.56 87 SER A CA 1
ATOM 729 C C . SER A 1 87 ? -16.368 9.245 3.350 1.00 94.56 87 SER A C 1
ATOM 731 O O . SER A 1 87 ? -16.541 9.469 2.153 1.00 94.56 87 SER A O 1
ATOM 733 N N . LEU A 1 88 ? -15.138 9.282 3.874 1.00 94.19 88 LEU A N 1
ATOM 734 C CA . LEU A 1 88 ? -13.952 9.627 3.081 1.00 94.19 88 LEU A CA 1
ATOM 735 C C . LEU A 1 88 ? -13.681 8.726 1.866 1.00 94.19 88 LEU A C 1
ATOM 737 O O . LEU A 1 88 ? -13.277 9.288 0.845 1.00 94.19 88 LEU A O 1
ATOM 741 N N . PRO A 1 89 ? -13.863 7.389 1.917 1.00 95.56 89 PRO A N 1
ATOM 742 C CA . PRO A 1 89 ? -13.638 6.533 0.753 1.00 95.56 89 PRO A CA 1
ATOM 743 C C . PRO A 1 89 ? -14.469 6.965 -0.463 1.00 95.56 89 PRO A C 1
ATOM 745 O O . PRO A 1 89 ? -13.942 7.005 -1.574 1.00 95.56 89 PRO A O 1
ATOM 748 N N . GLU A 1 90 ? -15.723 7.374 -0.244 1.00 95.25 90 GLU A N 1
ATOM 749 C CA . GLU A 1 90 ? -16.630 7.882 -1.287 1.00 95.25 90 GLU A CA 1
ATOM 750 C C . GLU A 1 90 ? -16.042 9.113 -1.976 1.00 95.25 90 GLU A C 1
ATOM 752 O O . GLU A 1 90 ? -16.050 9.211 -3.200 1.00 95.25 90 GLU A O 1
ATOM 757 N N . ARG A 1 91 ? -15.448 10.024 -1.198 1.00 93.31 91 ARG A N 1
ATOM 758 C CA . ARG A 1 91 ? -14.836 11.252 -1.719 1.00 93.31 91 ARG A CA 1
ATOM 759 C C . ARG A 1 91 ? -13.496 11.008 -2.411 1.00 93.31 91 ARG A C 1
ATOM 761 O O . ARG A 1 91 ? -13.225 11.629 -3.432 1.00 93.31 91 ARG A O 1
ATOM 768 N N . ILE A 1 92 ? -12.634 10.181 -1.820 1.00 92.69 92 ILE A N 1
ATOM 769 C CA . ILE A 1 92 ? -11.245 10.001 -2.273 1.00 92.69 92 ILE A CA 1
ATOM 770 C C . ILE A 1 92 ? -11.183 9.109 -3.509 1.00 92.69 92 ILE A C 1
ATOM 772 O O . ILE A 1 92 ? -10.431 9.418 -4.426 1.00 92.69 92 ILE A O 1
ATOM 776 N N . PHE A 1 93 ? -11.973 8.035 -3.543 1.00 92.88 93 PHE A N 1
ATOM 777 C CA . PHE A 1 93 ? -11.935 7.041 -4.620 1.00 92.88 93 PHE A CA 1
ATOM 778 C C . PHE A 1 93 ? -13.177 7.089 -5.526 1.00 92.88 93 PHE A C 1
ATOM 780 O O . PHE A 1 93 ? -13.332 6.246 -6.408 1.00 92.88 93 PHE A O 1
ATOM 787 N N . ASN A 1 94 ? -14.053 8.089 -5.345 1.00 92.38 94 ASN A N 1
ATOM 788 C CA . ASN A 1 94 ? -15.306 8.250 -6.091 1.00 92.38 94 ASN A CA 1
ATOM 789 C C . ASN A 1 94 ? -16.199 6.996 -6.019 1.00 92.38 94 ASN A C 1
ATOM 791 O O . ASN A 1 94 ? -16.608 6.451 -7.048 1.00 92.38 94 ASN A O 1
ATOM 795 N N . LEU A 1 95 ? -16.443 6.513 -4.798 1.00 93.31 95 LEU A N 1
ATOM 796 C CA . LEU A 1 95 ? -17.247 5.315 -4.531 1.00 93.31 95 LEU A CA 1
ATOM 797 C C . LEU A 1 95 ? -18.705 5.682 -4.248 1.00 93.31 95 LEU A C 1
ATOM 799 O O . LEU A 1 95 ? -18.996 6.757 -3.724 1.00 93.31 95 LEU A O 1
ATOM 803 N N . GLY A 1 96 ? -19.613 4.756 -4.548 1.00 93.75 96 GLY A N 1
ATOM 804 C CA . GLY A 1 96 ? -20.974 4.772 -4.025 1.00 93.75 96 GLY A CA 1
ATOM 805 C C . GLY A 1 96 ? -21.016 4.464 -2.526 1.00 93.75 96 GLY A C 1
ATOM 806 O O . GLY A 1 96 ? -20.014 4.079 -1.920 1.00 93.75 96 GLY A O 1
ATOM 807 N N . GLN A 1 97 ? -22.201 4.609 -1.933 1.00 93.31 97 GLN A N 1
ATOM 808 C CA . GLN A 1 97 ? -22.428 4.326 -0.514 1.00 93.31 97 GLN A CA 1
ATOM 809 C C . GLN A 1 97 ? -22.155 2.856 -0.166 1.00 93.31 97 GLN A C 1
ATOM 811 O O . GLN A 1 97 ? -22.071 1.991 -1.038 1.00 93.31 97 GLN A O 1
ATOM 816 N N . HIS A 1 98 ? -22.003 2.572 1.127 1.00 91.06 98 HIS A N 1
ATOM 817 C CA . HIS A 1 98 ? -21.799 1.208 1.604 1.00 91.06 98 HIS A CA 1
ATOM 818 C C . HIS A 1 98 ? -23.029 0.334 1.317 1.00 91.06 98 HIS A C 1
ATOM 820 O O . HIS A 1 98 ? -24.071 0.490 1.952 1.00 91.06 98 HIS A O 1
ATOM 826 N N . GLU A 1 99 ? -22.882 -0.602 0.380 1.00 88.12 99 GLU A N 1
ATOM 827 C CA . GLU A 1 99 ? -23.922 -1.576 0.017 1.00 88.12 99 GLU A CA 1
ATOM 828 C C . GLU A 1 99 ? -23.351 -2.987 -0.146 1.00 88.12 99 GLU A C 1
ATOM 830 O O . GLU A 1 99 ? -23.919 -3.958 0.352 1.00 88.12 99 GLU A O 1
ATOM 835 N N . THR A 1 100 ? -22.216 -3.108 -0.838 1.00 86.25 100 THR A N 1
ATOM 836 C CA . THR A 1 100 ? -21.552 -4.382 -1.140 1.00 86.25 100 THR A CA 1
ATOM 837 C C . THR A 1 100 ? -20.038 -4.254 -0.968 1.00 86.25 100 THR A C 1
ATOM 839 O O . THR A 1 100 ? -19.507 -3.145 -0.941 1.00 86.25 100 THR A O 1
ATOM 842 N N . ASN A 1 101 ? -19.332 -5.382 -0.871 1.00 82.94 101 ASN A N 1
ATOM 843 C CA . ASN A 1 101 ? -17.867 -5.404 -0.860 1.00 82.94 101 ASN A CA 1
ATOM 844 C C . ASN A 1 101 ? -17.357 -5.451 -2.307 1.00 82.94 101 ASN A C 1
ATOM 846 O O . ASN A 1 101 ? -17.067 -6.522 -2.829 1.00 82.94 101 ASN A O 1
ATOM 850 N N . SER A 1 102 ? -17.333 -4.287 -2.956 1.00 88.19 102 SER A N 1
ATOM 851 C CA . SER A 1 102 ? -16.950 -4.090 -4.361 1.00 88.19 102 SER A CA 1
ATOM 852 C C . SER A 1 102 ? -16.120 -2.814 -4.498 1.00 88.19 102 SER A C 1
ATOM 854 O O . SER A 1 102 ? -16.281 -1.875 -3.719 1.00 88.19 102 SER A O 1
ATOM 856 N N . LEU A 1 103 ? -15.298 -2.720 -5.544 1.00 89.06 103 LEU A N 1
ATOM 857 C CA . LEU A 1 103 ? -14.560 -1.507 -5.924 1.00 89.06 103 LEU A CA 1
ATOM 858 C C . LEU A 1 103 ? -15.438 -0.309 -6.288 1.00 89.06 103 LEU A C 1
ATOM 860 O O . LEU A 1 103 ? -14.913 0.777 -6.526 1.00 89.06 103 LEU A O 1
ATOM 864 N N . ARG A 1 104 ? -16.758 -0.485 -6.354 1.00 90.00 104 ARG A N 1
ATOM 865 C CA . ARG A 1 104 ? -17.720 0.588 -6.632 1.00 90.00 104 ARG A CA 1
ATOM 866 C C . ARG A 1 104 ? -18.404 1.123 -5.380 1.00 90.00 104 ARG A C 1
ATOM 868 O O . ARG A 1 104 ? -19.059 2.157 -5.471 1.00 90.00 104 ARG A O 1
ATOM 875 N N . HIS A 1 105 ? -18.251 0.463 -4.235 1.00 93.44 105 HIS A N 1
ATOM 876 C CA . HIS A 1 105 ? -18.961 0.804 -3.008 1.00 93.44 105 HIS A CA 1
ATOM 877 C C . HIS A 1 105 ? -17.991 1.027 -1.857 1.00 93.44 105 HIS A C 1
ATOM 879 O O . HIS A 1 105 ? -16.919 0.433 -1.779 1.00 93.44 105 HIS A O 1
ATOM 885 N N . ASN A 1 106 ? -18.379 1.911 -0.949 1.00 95.69 106 ASN A N 1
ATOM 886 C CA . ASN A 1 106 ? -17.609 2.205 0.241 1.00 95.69 106 ASN A CA 1
ATOM 887 C C . ASN A 1 106 ? -17.481 0.945 1.124 1.00 95.69 106 ASN A C 1
ATOM 889 O O . ASN A 1 106 ? -18.502 0.417 1.565 1.00 95.69 106 ASN A O 1
ATOM 893 N N . PRO A 1 107 ? -16.265 0.467 1.444 1.00 95.25 107 PRO A N 1
ATOM 894 C CA . PRO A 1 107 ? -16.087 -0.688 2.327 1.00 95.25 107 PRO A CA 1
ATOM 895 C C . PRO A 1 107 ? -16.377 -0.367 3.802 1.00 95.25 107 PRO A C 1
ATOM 897 O O . PRO A 1 107 ? -16.509 -1.268 4.628 1.00 95.25 107 PRO A O 1
ATOM 900 N N . ILE A 1 108 ? -16.487 0.913 4.169 1.00 95.62 108 ILE A N 1
ATOM 901 C CA . ILE A 1 108 ? -16.709 1.353 5.545 1.00 95.62 108 ILE A CA 1
ATOM 902 C C . ILE A 1 108 ? -18.190 1.699 5.764 1.00 95.62 108 ILE A C 1
ATOM 904 O O . ILE A 1 108 ? -18.643 2.788 5.431 1.00 95.62 108 ILE A O 1
ATOM 908 N N . GLY A 1 109 ? -18.934 0.783 6.388 1.00 92.56 109 GLY A N 1
ATOM 909 C CA . GLY A 1 109 ? -20.291 1.019 6.884 1.00 92.56 109 GLY A CA 1
ATOM 910 C C . GLY A 1 109 ? -20.375 1.558 8.326 1.00 92.56 109 GLY A C 1
ATOM 911 O O . GLY A 1 109 ? -19.379 1.547 9.058 1.00 92.56 109 GLY A O 1
ATOM 912 N N . PRO A 1 110 ? -21.578 1.974 8.776 1.00 92.81 110 PRO A N 1
ATOM 913 C CA . PRO A 1 110 ? -21.805 2.517 10.121 1.00 92.81 110 PRO A CA 1
ATOM 914 C C . PRO A 1 110 ? -21.412 1.566 11.257 1.00 92.81 110 PRO A C 1
ATOM 916 O O . PRO A 1 110 ? -20.878 2.004 12.273 1.00 92.81 110 PRO A O 1
ATOM 919 N N . GLN A 1 111 ? -21.611 0.253 11.093 1.00 94.81 111 GLN A N 1
ATOM 920 C CA . GLN A 1 111 ? -21.255 -0.725 12.127 1.00 94.81 111 GLN A CA 1
ATOM 921 C C . GLN A 1 111 ? -19.750 -0.754 12.443 1.00 94.81 111 GLN A C 1
ATOM 923 O O . GLN A 1 111 ? -19.366 -1.036 13.578 1.00 94.81 111 GLN A O 1
ATOM 928 N N . HIS A 1 112 ? -18.891 -0.393 11.482 1.00 95.69 112 HIS A N 1
ATOM 929 C CA . HIS A 1 112 ? -17.437 -0.386 11.664 1.00 95.69 112 HIS A CA 1
ATOM 930 C C . HIS A 1 112 ? -16.950 0.703 12.627 1.00 95.69 112 HIS A C 1
ATOM 932 O O . HIS A 1 112 ? -15.815 0.621 13.097 1.00 95.69 112 HIS A O 1
ATOM 938 N N . GLN A 1 113 ? -17.794 1.691 12.947 1.00 95.25 113 GLN A N 1
ATOM 939 C CA . GLN A 1 113 ? -17.492 2.742 13.921 1.00 95.25 113 GLN A CA 1
ATOM 940 C C . GLN A 1 113 ? -17.452 2.232 15.369 1.00 95.25 113 GLN A C 1
ATOM 942 O O . GLN A 1 113 ? -16.837 2.884 16.209 1.00 95.25 113 GLN A O 1
ATOM 947 N N . SER A 1 114 ? -18.092 1.099 15.676 1.00 95.88 114 SER A N 1
ATOM 948 C CA . SER A 1 114 ? -18.241 0.591 17.046 1.00 95.88 114 SER A CA 1
ATOM 949 C C . SER A 1 114 ? -17.175 -0.443 17.390 1.00 95.88 114 SER A C 1
ATOM 951 O O . SER A 1 114 ? -17.096 -1.490 16.755 1.00 95.88 114 SER A O 1
ATOM 953 N N . ILE A 1 115 ? -16.401 -0.216 18.451 1.00 95.50 115 ILE A N 1
ATOM 954 C CA . ILE A 1 115 ? -15.465 -1.201 19.011 1.00 95.50 115 ILE A CA 1
ATOM 955 C C . ILE A 1 115 ? -16.197 -2.493 19.379 1.00 95.50 115 ILE A C 1
ATOM 957 O O . ILE A 1 115 ? -15.678 -3.575 19.098 1.00 95.50 115 ILE A O 1
ATOM 961 N N . GLN A 1 116 ? -17.400 -2.416 19.960 1.00 96.56 116 GLN A N 1
ATOM 962 C CA . GLN A 1 116 ? -18.178 -3.617 20.284 1.00 96.56 116 GLN A CA 1
ATOM 963 C C . GLN A 1 116 ? -18.467 -4.485 19.059 1.00 96.56 116 GLN A C 1
ATOM 965 O O . GLN A 1 116 ? -18.454 -5.708 19.185 1.00 96.56 116 GLN A O 1
ATOM 970 N N . TYR A 1 117 ? -18.671 -3.895 17.879 1.00 97.44 117 TYR A N 1
ATOM 971 C CA . TYR A 1 117 ? -18.855 -4.668 16.650 1.00 97.44 117 TYR A CA 1
ATOM 972 C C . TYR A 1 117 ? -17.622 -5.527 16.336 1.00 97.44 117 TYR A C 1
ATOM 974 O O . TYR A 1 117 ? -17.743 -6.737 16.147 1.00 97.44 117 TYR A O 1
ATOM 982 N N . TRP A 1 118 ? -16.425 -4.935 16.384 1.00 97.62 118 TRP A N 1
ATOM 983 C CA . TRP A 1 118 ? -15.164 -5.654 16.165 1.00 97.62 118 TRP A CA 1
ATOM 984 C C . TRP A 1 118 ? -14.943 -6.776 17.187 1.00 97.62 118 TRP A C 1
ATOM 986 O O . TRP A 1 118 ? -14.507 -7.867 16.815 1.00 97.62 118 TRP A O 1
ATOM 996 N N . ILE A 1 119 ? -15.264 -6.524 18.462 1.00 96.94 119 ILE A N 1
ATOM 997 C CA . ILE A 1 119 ? -15.159 -7.516 19.546 1.00 96.94 119 ILE A CA 1
ATOM 998 C C . ILE A 1 119 ? -16.150 -8.659 19.336 1.00 96.94 119 ILE A C 1
ATOM 1000 O O . ILE A 1 119 ? -15.780 -9.824 19.486 1.00 96.94 119 ILE A O 1
ATOM 1004 N N . SER A 1 120 ? -17.399 -8.332 19.000 1.00 97.19 120 SER A N 1
ATOM 1005 C CA . SER A 1 120 ? -18.457 -9.313 18.769 1.00 97.19 120 SER A CA 1
ATOM 1006 C C . SER A 1 120 ? -18.068 -10.257 17.641 1.00 97.19 120 SER A C 1
ATOM 1008 O O . SER A 1 120 ? -18.101 -11.466 17.843 1.00 97.19 120 SER A O 1
ATOM 1010 N N . ARG A 1 121 ? -17.615 -9.709 16.505 1.00 96.50 121 ARG A N 1
ATOM 1011 C CA . ARG A 1 121 ? -17.168 -10.491 15.343 1.00 96.50 121 ARG A CA 1
ATOM 1012 C C . ARG A 1 121 ? -16.012 -11.430 15.697 1.00 96.50 121 ARG A C 1
ATOM 1014 O O . ARG A 1 121 ? -16.062 -12.609 15.376 1.00 96.50 121 ARG A O 1
ATOM 1021 N N . ALA A 1 122 ? -15.016 -10.953 16.450 1.00 96.25 122 ALA A N 1
ATOM 1022 C CA . ALA A 1 122 ? -13.895 -11.800 16.876 1.00 96.25 122 ALA A CA 1
ATOM 1023 C C . ALA A 1 122 ? -14.319 -12.927 17.838 1.00 96.25 122 ALA A C 1
ATOM 1025 O O . ALA A 1 122 ? -13.704 -13.993 17.873 1.00 96.25 122 ALA A O 1
ATOM 1026 N N . SER A 1 123 ? -15.347 -12.678 18.654 1.00 95.44 123 SER A N 1
ATOM 1027 C CA . SER A 1 123 ? -15.800 -13.577 19.724 1.00 95.44 123 SER A CA 1
ATOM 1028 C C . SER A 1 123 ? -16.661 -14.744 19.226 1.00 95.44 123 SER A C 1
ATOM 1030 O O . SER A 1 123 ? -16.970 -15.644 20.007 1.00 95.44 123 SER A O 1
ATOM 1032 N N . GLU A 1 124 ? -17.030 -14.764 17.941 1.00 92.25 124 GLU A N 1
ATOM 1033 C CA . GLU A 1 124 ? -17.708 -15.898 17.292 1.00 92.25 124 GLU A CA 1
ATOM 1034 C C . GLU A 1 124 ? -16.799 -17.137 17.191 1.00 92.25 124 GLU A C 1
ATOM 1036 O O . GLU A 1 124 ? -17.283 -18.266 17.097 1.00 92.25 124 GLU A O 1
ATOM 1041 N N . SER A 1 125 ? -15.481 -16.937 17.279 1.00 89.00 125 SER A N 1
ATOM 1042 C CA . SER A 1 125 ? -14.469 -17.994 17.298 1.00 89.00 125 SER A CA 1
ATOM 1043 C C . SER A 1 125 ? -13.907 -18.232 18.706 1.00 89.00 125 SER A C 1
ATOM 1045 O O . SER A 1 125 ? -13.802 -17.315 19.521 1.00 89.00 125 SER A O 1
ATOM 1047 N N . GLN A 1 126 ? -13.492 -19.473 18.996 1.00 88.38 126 GLN A N 1
ATOM 1048 C CA . GLN A 1 126 ? -12.720 -19.806 20.200 1.00 88.38 126 GLN A CA 1
ATOM 1049 C C . GLN A 1 126 ? -11.391 -20.488 19.831 1.00 88.38 126 GLN A C 1
ATOM 1051 O O . GLN A 1 126 ? -11.421 -21.597 19.292 1.00 88.38 126 GLN A O 1
ATOM 1056 N N . PRO A 1 127 ? -10.225 -19.880 20.141 1.00 91.25 127 PRO A N 1
ATOM 1057 C CA . PRO A 1 127 ? -10.044 -18.555 20.760 1.00 91.25 127 PRO A CA 1
ATOM 1058 C C . PRO A 1 127 ? -10.549 -17.403 19.862 1.00 91.25 127 PRO A C 1
ATOM 1060 O O . PRO A 1 127 ? -10.739 -17.639 18.667 1.00 91.25 127 PRO A O 1
ATOM 1063 N N . PRO A 1 128 ? -10.750 -16.180 20.406 1.00 94.44 128 PRO A N 1
ATOM 1064 C CA . PRO A 1 128 ? -11.177 -15.031 19.611 1.00 94.44 128 PRO A CA 1
ATOM 1065 C C . PRO A 1 128 ? -10.284 -14.835 18.388 1.00 94.44 128 PRO A C 1
ATOM 1067 O O . PRO A 1 128 ? -9.057 -14.789 18.504 1.00 94.44 128 PRO A O 1
ATOM 1070 N N . SER A 1 129 ? -10.901 -14.767 17.215 1.00 95.06 129 SER A N 1
ATOM 1071 C CA . SER A 1 129 ? -10.214 -14.699 15.927 1.00 95.06 129 SER A CA 1
ATOM 1072 C C . SER A 1 129 ? -11.165 -14.190 14.856 1.00 95.06 129 SER A C 1
ATOM 1074 O O . SER A 1 129 ? -12.380 -14.258 15.010 1.00 95.06 129 SER A O 1
ATOM 1076 N N . TYR A 1 130 ? -10.584 -13.749 13.748 1.00 94.94 130 TYR A N 1
ATOM 1077 C CA . TYR A 1 130 ? -11.293 -13.525 12.498 1.00 94.94 130 TYR A CA 1
ATOM 1078 C C . TYR A 1 130 ? -11.077 -14.701 11.541 1.00 94.94 130 TYR A C 1
ATOM 1080 O O . TYR A 1 130 ? -10.094 -15.443 11.668 1.00 94.94 130 TYR A O 1
ATOM 1088 N N . THR A 1 131 ? -12.004 -14.885 10.609 1.00 91.69 131 THR A N 1
ATOM 1089 C CA . THR A 1 131 ? -11.989 -15.927 9.577 1.00 91.69 131 THR A CA 1
ATOM 1090 C C . THR A 1 131 ? -12.266 -15.323 8.201 1.00 91.69 131 THR A C 1
ATOM 1092 O O . THR A 1 131 ? -12.440 -14.116 8.056 1.00 91.69 131 THR A O 1
ATOM 1095 N N . SER A 1 132 ? -12.352 -16.153 7.161 1.00 90.50 132 SER A N 1
ATOM 1096 C CA . SER A 1 132 ? -12.721 -15.694 5.819 1.00 90.50 132 SER A CA 1
ATOM 1097 C C . SER A 1 132 ? -14.098 -15.030 5.723 1.00 90.50 132 SER A C 1
ATOM 1099 O O . SER A 1 132 ? -14.327 -14.305 4.761 1.00 90.50 132 SER A O 1
ATOM 1101 N N . SER A 1 133 ? -14.998 -15.227 6.694 1.00 91.06 133 SER A N 1
ATOM 1102 C CA . SER A 1 133 ? -16.261 -14.474 6.766 1.00 91.06 133 SER A CA 1
ATOM 1103 C C . SER A 1 133 ? -16.072 -13.000 7.130 1.00 91.06 133 SER A C 1
ATOM 1105 O O . SER A 1 133 ? -16.996 -12.216 6.954 1.00 91.06 133 SER A O 1
ATOM 1107 N N . ASP A 1 134 ? -14.891 -12.622 7.625 1.00 93.94 134 ASP A N 1
ATOM 1108 C CA . ASP A 1 134 ? -14.561 -11.280 8.112 1.00 93.94 134 ASP A CA 1
ATOM 1109 C C . ASP A 1 134 ? -13.737 -10.463 7.108 1.00 93.94 134 ASP A C 1
ATOM 1111 O O . ASP A 1 134 ? -12.982 -9.561 7.478 1.00 93.94 134 ASP A O 1
ATOM 1115 N N . GLY A 1 135 ? -13.873 -10.772 5.815 1.00 93.06 135 GLY A N 1
ATOM 1116 C CA . GLY A 1 135 ? -13.220 -10.019 4.743 1.00 93.06 135 GLY A CA 1
ATOM 1117 C C . GLY A 1 135 ? -13.602 -8.537 4.717 1.00 93.06 135 GLY A C 1
ATOM 1118 O O . GLY A 1 135 ? -12.768 -7.703 4.372 1.00 93.06 135 GLY A O 1
ATOM 1119 N N . ASP A 1 136 ? -14.813 -8.194 5.165 1.00 94.31 136 ASP A N 1
ATOM 1120 C CA . ASP A 1 136 ? -15.289 -6.813 5.301 1.00 94.31 136 ASP A CA 1
ATOM 1121 C C . ASP A 1 136 ? -14.412 -6.018 6.276 1.00 94.31 136 ASP A C 1
ATOM 1123 O O . ASP A 1 136 ? -14.019 -4.885 6.000 1.00 94.31 136 ASP A O 1
ATOM 1127 N N . LEU A 1 137 ? -14.003 -6.640 7.384 1.00 96.44 137 LEU A N 1
ATOM 1128 C CA . LEU A 1 137 ? -13.111 -6.021 8.363 1.00 96.44 137 LEU A CA 1
ATOM 1129 C C . LEU A 1 137 ? -11.695 -5.817 7.804 1.00 96.44 137 LEU A C 1
ATOM 1131 O O . LEU A 1 137 ? -11.062 -4.792 8.074 1.00 96.44 137 LEU A O 1
ATOM 1135 N N . ALA A 1 138 ? -11.198 -6.760 6.996 1.00 96.25 138 ALA A N 1
ATOM 1136 C CA . ALA A 1 138 ? -9.926 -6.595 6.293 1.00 96.25 138 ALA A CA 1
ATOM 1137 C C . ALA A 1 138 ? -9.997 -5.437 5.281 1.00 96.25 138 ALA A C 1
ATOM 1139 O O . ALA A 1 138 ? -9.054 -4.647 5.185 1.00 96.25 138 ALA A O 1
ATOM 1140 N N . ASP A 1 139 ? -11.117 -5.288 4.570 1.00 95.94 139 ASP A N 1
ATOM 1141 C CA . ASP A 1 139 ? -11.367 -4.182 3.639 1.00 95.94 139 ASP A CA 1
ATOM 1142 C C . ASP A 1 139 ? -11.366 -2.817 4.323 1.00 95.94 139 ASP A C 1
ATOM 1144 O O . ASP A 1 139 ? -10.761 -1.869 3.808 1.00 95.94 139 ASP A O 1
ATOM 1148 N N . VAL A 1 140 ? -11.944 -2.718 5.521 1.00 97.00 140 VAL A N 1
ATOM 1149 C CA . VAL A 1 140 ? -11.860 -1.496 6.332 1.00 97.00 140 VAL A CA 1
ATOM 1150 C C . VAL A 1 140 ? -10.401 -1.150 6.635 1.00 97.00 140 VAL A C 1
ATOM 1152 O O . VAL A 1 140 ? -9.993 -0.005 6.436 1.00 97.00 140 VAL A O 1
ATOM 1155 N N . ILE A 1 141 ? -9.577 -2.120 7.050 1.00 97.81 141 ILE A N 1
ATOM 1156 C CA . ILE A 1 141 ? -8.160 -1.860 7.360 1.00 97.81 141 ILE A CA 1
ATOM 1157 C C . ILE A 1 141 ? -7.389 -1.416 6.119 1.00 97.81 141 ILE A C 1
ATOM 1159 O O . ILE A 1 141 ? -6.663 -0.418 6.171 1.00 97.81 141 ILE A O 1
ATOM 1163 N N . LYS A 1 142 ? -7.560 -2.128 4.999 1.00 97.88 142 LYS A N 1
ATOM 1164 C CA . LYS A 1 142 ? -6.924 -1.790 3.718 1.00 97.88 142 LYS A CA 1
ATOM 1165 C C . LYS A 1 142 ? -7.283 -0.362 3.295 1.00 97.88 142 LYS A C 1
ATOM 1167 O O . LYS A 1 142 ? -6.408 0.426 2.933 1.00 97.88 142 LYS A O 1
ATOM 1172 N N . THR A 1 143 ? -8.548 0.011 3.452 1.00 97.56 143 THR A N 1
ATOM 1173 C CA . THR A 1 143 ? -9.050 1.351 3.121 1.00 97.56 143 THR A CA 1
ATOM 1174 C C . THR A 1 143 ? -8.467 2.428 4.028 1.00 97.56 143 THR A C 1
ATOM 1176 O O . THR A 1 143 ? -8.005 3.457 3.536 1.00 97.56 143 THR A O 1
ATOM 1179 N N . LEU A 1 144 ? -8.412 2.201 5.342 1.00 97.69 144 LEU A N 1
ATOM 1180 C CA . LEU A 1 144 ? -7.826 3.154 6.291 1.00 97.69 144 LEU A CA 1
ATOM 1181 C C . LEU A 1 144 ? -6.323 3.361 6.049 1.00 97.69 144 LEU A C 1
ATOM 1183 O O . LEU A 1 144 ? -5.839 4.493 6.138 1.00 97.69 144 LEU A O 1
ATOM 1187 N N . LEU A 1 145 ? -5.587 2.304 5.685 1.00 98.00 145 LEU A N 1
ATOM 1188 C CA . LEU A 1 145 ? -4.183 2.403 5.269 1.00 98.00 145 LEU A CA 1
ATOM 1189 C C . LEU A 1 145 ? -4.032 3.259 4.006 1.00 98.00 145 LEU A C 1
ATOM 1191 O O . LEU A 1 145 ? -3.184 4.156 3.976 1.00 98.00 145 LEU A O 1
ATOM 1195 N N . ALA A 1 146 ? -4.865 3.016 2.991 1.00 97.44 146 ALA A N 1
ATOM 1196 C CA . ALA A 1 146 ? -4.843 3.760 1.735 1.00 97.44 146 ALA A CA 1
ATOM 1197 C C . ALA A 1 146 ? -5.198 5.243 1.933 1.00 97.44 146 ALA A C 1
ATOM 1199 O O . ALA A 1 146 ? -4.461 6.115 1.470 1.00 97.44 146 ALA A O 1
ATOM 1200 N N . ILE A 1 147 ? -6.265 5.544 2.680 1.00 96.31 147 ILE A N 1
ATOM 1201 C CA . ILE A 1 147 ? -6.695 6.915 2.998 1.00 96.31 147 ILE A CA 1
ATOM 1202 C C . ILE A 1 147 ? -5.625 7.652 3.790 1.00 96.31 147 ILE A C 1
ATOM 1204 O O . ILE A 1 147 ? -5.266 8.778 3.443 1.00 96.31 147 ILE A O 1
ATOM 1208 N N . SER A 1 148 ? -5.081 7.019 4.831 1.00 95.50 148 SER A N 1
ATOM 1209 C CA . SER A 1 148 ? -4.035 7.643 5.634 1.00 95.50 148 SER A CA 1
ATOM 1210 C C . SER A 1 148 ? -2.810 7.980 4.788 1.00 95.50 148 SER A C 1
ATOM 1212 O O . SER A 1 148 ? -2.318 9.108 4.820 1.00 95.50 148 SER A O 1
ATOM 1214 N N . ALA A 1 149 ? -2.347 7.034 3.970 1.00 95.94 149 ALA A N 1
ATOM 1215 C CA . ALA A 1 149 ? -1.214 7.260 3.084 1.00 95.94 149 ALA A CA 1
ATOM 1216 C C . ALA A 1 149 ? -1.487 8.345 2.033 1.00 95.94 149 ALA A C 1
ATOM 1218 O O . ALA A 1 149 ? -0.592 9.137 1.734 1.00 95.94 149 ALA A O 1
ATOM 1219 N N . HIS A 1 150 ? -2.701 8.396 1.484 1.00 94.75 150 HIS A N 1
ATOM 1220 C CA . HIS A 1 150 ? -3.096 9.387 0.487 1.00 94.75 150 HIS A CA 1
ATOM 1221 C C . HIS A 1 150 ? -3.078 10.796 1.090 1.00 94.75 150 HIS A C 1
ATOM 1223 O O . HIS A 1 150 ? -2.349 11.675 0.622 1.00 94.75 150 HIS A O 1
ATOM 1229 N N . LEU A 1 151 ? -3.802 10.990 2.193 1.00 93.81 151 LEU A N 1
ATOM 1230 C CA . LEU A 1 151 ? -4.019 12.306 2.790 1.00 93.81 151 LEU A CA 1
ATOM 1231 C C . LEU A 1 151 ? -2.802 12.853 3.541 1.00 93.81 151 LEU A C 1
ATOM 1233 O O . LEU A 1 151 ? -2.587 14.063 3.551 1.00 93.81 151 LEU A O 1
ATOM 1237 N N . CYS A 1 152 ? -1.942 12.006 4.113 1.00 86.69 152 CYS A N 1
ATOM 1238 C CA . CYS A 1 152 ? -0.706 12.479 4.748 1.00 86.69 152 CYS A CA 1
ATOM 1239 C C . CYS A 1 152 ? 0.305 13.076 3.755 1.00 86.69 152 CYS A C 1
ATOM 1241 O O . CYS A 1 152 ? 1.282 13.692 4.179 1.00 86.69 152 CYS A O 1
ATOM 1243 N N . THR A 1 153 ? 0.092 12.902 2.447 1.00 80.56 153 THR A N 1
ATOM 1244 C CA . THR A 1 153 ? 0.892 13.553 1.397 1.00 80.56 153 THR A CA 1
ATOM 1245 C C . THR A 1 153 ? 0.240 14.816 0.828 1.00 80.56 153 THR A C 1
ATOM 1247 O O . THR A 1 153 ? 0.845 15.457 -0.033 1.00 80.56 153 THR A O 1
ATOM 1250 N N . SER A 1 154 ? -0.960 15.174 1.301 1.00 87.25 154 SER A N 1
ATOM 1251 C CA . SER A 1 154 ? -1.677 16.380 0.882 1.00 87.25 154 SER A CA 1
ATOM 1252 C C . SER A 1 154 ? -0.961 17.647 1.347 1.00 87.25 154 SER A C 1
ATOM 1254 O O . SER A 1 154 ? -0.297 17.659 2.383 1.00 87.25 154 SER A O 1
ATOM 1256 N N . GLU A 1 155 ? -1.107 18.728 0.587 1.00 87.38 155 GLU A N 1
ATOM 1257 C CA . GLU A 1 155 ? -0.652 20.062 0.989 1.00 87.38 155 GLU A CA 1
ATOM 1258 C C . GLU A 1 155 ? -1.635 20.733 1.962 1.00 87.38 155 GLU A C 1
ATOM 1260 O O . GLU A 1 155 ? -1.249 21.674 2.655 1.00 87.38 155 GLU A O 1
ATOM 1265 N N . ASP A 1 156 ? -2.876 20.237 2.060 1.00 91.56 156 ASP A N 1
ATOM 1266 C CA . ASP A 1 156 ? -3.891 20.746 2.981 1.00 91.56 15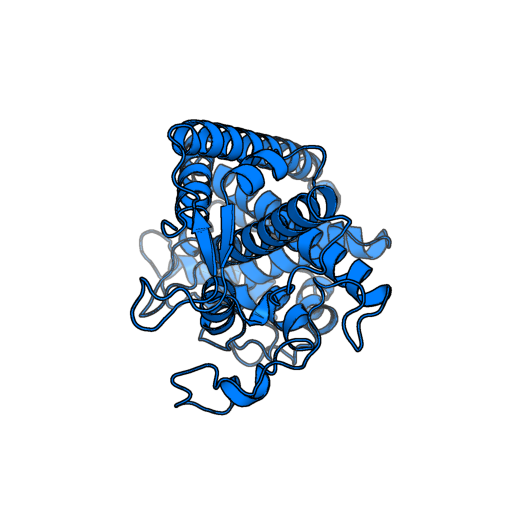6 ASP A CA 1
ATOM 1267 C C . ASP A 1 156 ? -3.702 20.158 4.398 1.00 91.56 156 ASP A C 1
ATOM 1269 O O . ASP A 1 156 ? -3.870 18.948 4.605 1.00 91.56 156 ASP A O 1
ATOM 1273 N N . PRO A 1 157 ? -3.407 20.988 5.420 1.00 89.88 157 PRO A N 1
ATOM 1274 C CA . PRO A 1 157 ? -3.296 20.529 6.802 1.00 89.88 157 PRO A CA 1
ATOM 1275 C C . PRO A 1 157 ? -4.578 19.890 7.356 1.00 89.88 157 PRO A C 1
ATOM 1277 O O . PRO A 1 157 ? -4.499 19.075 8.278 1.00 89.88 157 PRO A O 1
ATOM 1280 N N . ALA A 1 158 ? -5.759 20.260 6.852 1.00 90.44 158 ALA A N 1
ATOM 1281 C CA . ALA A 1 158 ? -7.023 19.650 7.259 1.00 90.44 158 ALA A CA 1
ATOM 1282 C C . ALA A 1 158 ? -7.128 18.207 6.751 1.00 90.44 158 ALA A C 1
ATOM 1284 O O . ALA A 1 158 ? -7.480 17.311 7.518 1.00 90.44 158 ALA A O 1
ATOM 1285 N N . GLU A 1 159 ? -6.734 17.957 5.503 1.00 92.19 159 GLU A N 1
ATOM 1286 C CA . GLU A 1 159 ? -6.652 16.602 4.955 1.00 92.19 159 GLU A CA 1
ATOM 1287 C C . GLU A 1 159 ? -5.607 15.761 5.682 1.00 92.19 159 GLU A C 1
ATOM 1289 O O . GLU A 1 159 ? -5.892 14.628 6.069 1.00 92.19 159 GLU A O 1
ATOM 1294 N N . GLN A 1 160 ? -4.433 16.324 5.979 1.00 90.50 160 GLN A N 1
ATOM 1295 C CA . GLN A 1 160 ? -3.419 15.617 6.765 1.00 90.50 160 GLN A CA 1
ATOM 1296 C C . GLN A 1 160 ? -3.952 15.179 8.135 1.00 90.50 160 GLN A C 1
ATOM 1298 O O . GLN A 1 160 ? -3.629 14.084 8.591 1.00 90.50 160 GLN A O 1
ATOM 1303 N N . LYS A 1 161 ? -4.776 15.995 8.809 1.00 89.81 161 LYS A N 1
ATOM 1304 C CA . LYS A 1 161 ? -5.416 15.604 10.080 1.00 89.81 161 LYS A CA 1
ATOM 1305 C C . LYS A 1 161 ? -6.334 14.398 9.911 1.00 89.81 161 LYS A C 1
ATOM 1307 O O . LYS A 1 161 ? -6.268 13.498 10.740 1.00 89.81 161 LYS A O 1
ATOM 1312 N N . LEU A 1 162 ? -7.119 14.351 8.838 1.00 92.50 162 LEU A N 1
ATOM 1313 C CA . LEU A 1 162 ? -7.973 13.202 8.526 1.00 92.50 162 LEU A CA 1
ATOM 1314 C C . LEU A 1 162 ? -7.144 11.945 8.217 1.00 92.50 162 LEU A C 1
ATOM 1316 O O . LEU A 1 162 ? -7.473 10.855 8.678 1.00 92.50 162 LEU A O 1
ATOM 1320 N N . GLY A 1 163 ? -6.019 12.095 7.511 1.00 92.75 163 GLY A N 1
ATOM 1321 C CA . GLY A 1 163 ? -5.073 10.999 7.287 1.00 92.75 163 GLY A CA 1
ATOM 1322 C C . GLY A 1 163 ? -4.448 10.469 8.582 1.00 92.75 163 GLY A C 1
ATOM 1323 O O . GLY A 1 163 ? -4.303 9.255 8.751 1.00 92.75 163 GLY A O 1
ATOM 1324 N N . HIS A 1 164 ? -4.118 11.361 9.521 1.00 90.38 164 HIS A N 1
ATOM 1325 C CA . HIS A 1 164 ? -3.654 10.972 10.853 1.00 90.38 164 HIS A CA 1
ATOM 1326 C C . HIS A 1 164 ? -4.757 10.282 11.662 1.00 90.38 164 HIS A C 1
ATOM 1328 O O . HIS A 1 164 ? -4.487 9.272 12.304 1.00 90.38 164 HIS A O 1
ATOM 1334 N N . GLU A 1 165 ? -5.987 10.790 11.625 1.00 91.31 165 GLU A N 1
ATOM 1335 C CA . GLU A 1 165 ? -7.133 10.178 12.298 1.00 91.31 165 GLU A CA 1
ATOM 1336 C C . GLU A 1 165 ? -7.367 8.743 11.808 1.00 91.31 165 GLU A C 1
ATOM 1338 O O . GLU A 1 165 ? -7.382 7.829 12.628 1.00 91.31 165 GLU A O 1
ATOM 1343 N N . ALA A 1 166 ? -7.411 8.519 10.489 1.00 93.81 166 ALA A N 1
ATOM 1344 C CA . ALA A 1 166 ? -7.593 7.187 9.906 1.00 93.81 166 ALA A CA 1
ATOM 1345 C C . ALA A 1 166 ? -6.563 6.161 10.422 1.00 93.81 166 ALA A C 1
ATOM 1347 O O . ALA A 1 166 ? -6.911 5.025 10.750 1.00 93.81 166 ALA A O 1
ATOM 1348 N N . PHE A 1 167 ? -5.291 6.554 10.547 1.00 94.06 167 PHE A N 1
ATOM 1349 C CA . PHE A 1 167 ? -4.259 5.661 11.081 1.00 94.06 167 PHE A CA 1
ATOM 1350 C C . PHE A 1 167 ? -4.289 5.547 12.607 1.00 94.06 167 PHE A C 1
ATOM 1352 O O . PHE A 1 167 ? -4.042 4.471 13.147 1.00 94.06 167 PHE A O 1
ATOM 1359 N N . ALA A 1 168 ? -4.640 6.615 13.325 1.00 91.31 168 ALA A N 1
ATOM 1360 C CA . ALA A 1 168 ? -4.834 6.562 14.771 1.00 91.31 168 ALA A CA 1
ATOM 1361 C C . ALA A 1 168 ? -5.960 5.587 15.154 1.00 91.31 168 ALA A C 1
ATOM 1363 O O . ALA A 1 168 ? -5.809 4.841 16.125 1.00 91.31 168 ALA A O 1
ATOM 1364 N N . SER A 1 169 ? -7.038 5.531 14.368 1.00 92.06 169 SER A N 1
ATOM 1365 C CA . SER A 1 169 ? -8.110 4.542 14.504 1.00 92.06 169 SER A CA 1
ATOM 1366 C C . SER A 1 169 ? -7.595 3.109 14.367 1.00 92.06 169 SER A C 1
ATOM 1368 O O . SER A 1 169 ? -7.888 2.275 15.225 1.00 92.06 169 SER A O 1
ATOM 1370 N N . LEU A 1 170 ? -6.746 2.829 13.369 1.00 94.12 170 LEU A N 1
ATOM 1371 C CA . LEU A 1 170 ? -6.095 1.519 13.211 1.00 94.12 170 LEU A CA 1
ATOM 1372 C C . LEU A 1 170 ? -5.226 1.155 14.417 1.00 94.12 170 LEU A C 1
ATOM 1374 O O . LEU A 1 170 ? -5.310 0.046 14.941 1.00 94.12 170 LEU A O 1
ATOM 1378 N N . LEU A 1 171 ? -4.415 2.096 14.903 1.00 92.56 171 LEU A N 1
ATOM 1379 C CA . LEU A 1 171 ? -3.578 1.870 16.081 1.00 92.56 171 LEU A CA 1
ATOM 1380 C C . LEU A 1 171 ? -4.409 1.661 17.350 1.00 92.56 171 LEU A C 1
ATOM 1382 O O . LEU A 1 171 ? -3.991 0.919 18.239 1.00 92.56 171 LEU A O 1
ATOM 1386 N N . ARG A 1 172 ? -5.577 2.300 17.455 1.00 91.31 172 ARG A N 1
ATOM 1387 C CA . ARG A 1 172 ? -6.509 2.096 18.566 1.00 91.31 172 ARG A CA 1
ATOM 1388 C C . ARG A 1 172 ? -7.160 0.713 18.504 1.00 91.31 172 ARG A C 1
ATOM 1390 O O . ARG A 1 172 ? -7.199 0.065 19.546 1.00 91.31 172 ARG A O 1
ATOM 1397 N N . LEU A 1 173 ? -7.584 0.243 17.326 1.00 93.81 173 LEU A N 1
ATOM 1398 C CA . LEU A 1 173 ? -8.047 -1.142 17.136 1.00 93.81 173 LEU A CA 1
ATOM 1399 C C . LEU A 1 173 ? -6.962 -2.131 17.553 1.00 93.81 173 LEU A C 1
ATOM 1401 O O . LEU A 1 173 ? -7.208 -3.008 18.373 1.00 93.81 173 LEU A O 1
ATOM 1405 N N . ASN A 1 174 ? -5.741 -1.924 17.059 1.00 93.50 174 ASN A N 1
ATOM 1406 C CA . ASN A 1 174 ? -4.603 -2.795 17.329 1.00 93.50 174 ASN A CA 1
ATOM 1407 C C . ASN A 1 174 ? -4.239 -2.892 18.819 1.00 93.50 174 ASN A C 1
ATOM 1409 O O . ASN A 1 174 ? -3.759 -3.918 19.283 1.00 93.50 174 ASN A O 1
ATOM 1413 N N . LYS A 1 175 ? -4.417 -1.806 19.580 1.00 91.44 175 LYS A N 1
ATOM 1414 C CA . LYS A 1 175 ? -4.113 -1.775 21.020 1.00 91.44 175 LYS A CA 1
ATOM 1415 C C . LYS A 1 175 ? -5.225 -2.373 21.883 1.00 91.44 175 LYS A C 1
ATOM 1417 O O . LYS A 1 175 ? -5.021 -2.521 23.088 1.00 91.44 175 LYS A O 1
ATOM 1422 N N . HIS A 1 176 ? -6.398 -2.661 21.321 1.00 92.94 176 HIS A N 1
ATOM 1423 C CA . HIS A 1 176 ? -7.512 -3.179 22.100 1.00 92.94 176 HIS A CA 1
ATOM 1424 C C . HIS A 1 176 ? -7.287 -4.667 22.431 1.00 92.94 176 HIS A C 1
ATOM 1426 O O . HIS A 1 176 ? -7.162 -5.479 21.519 1.00 92.94 176 HIS A O 1
ATOM 1432 N N . PRO A 1 177 ? -7.285 -5.074 23.715 1.00 92.31 177 PRO A N 1
ATOM 1433 C CA . PRO A 1 177 ? -6.828 -6.407 24.130 1.00 92.31 177 PRO A CA 1
ATOM 1434 C C . PRO A 1 177 ? -7.707 -7.571 23.651 1.00 92.31 177 PRO A C 1
ATOM 1436 O O . PRO A 1 177 ? -7.280 -8.719 23.696 1.00 92.31 177 PRO A O 1
ATOM 1439 N N . THR A 1 178 ? -8.943 -7.294 23.233 1.00 94.38 178 THR A N 1
ATOM 1440 C CA . THR A 1 178 ? -9.898 -8.307 22.753 1.00 94.38 178 THR A CA 1
ATOM 1441 C C . THR A 1 178 ? -10.096 -8.288 21.236 1.00 94.38 178 THR A C 1
ATOM 1443 O O . THR A 1 178 ? -10.950 -9.018 20.742 1.00 94.38 178 THR A O 1
ATOM 1446 N N . ILE A 1 179 ? -9.365 -7.440 20.505 1.00 96.19 179 ILE A N 1
ATOM 1447 C CA . ILE A 1 179 ? -9.424 -7.366 19.040 1.00 96.19 179 ILE A CA 1
ATOM 1448 C C . ILE A 1 179 ? -8.132 -7.985 18.494 1.00 96.19 179 ILE A C 1
ATOM 1450 O O . ILE A 1 179 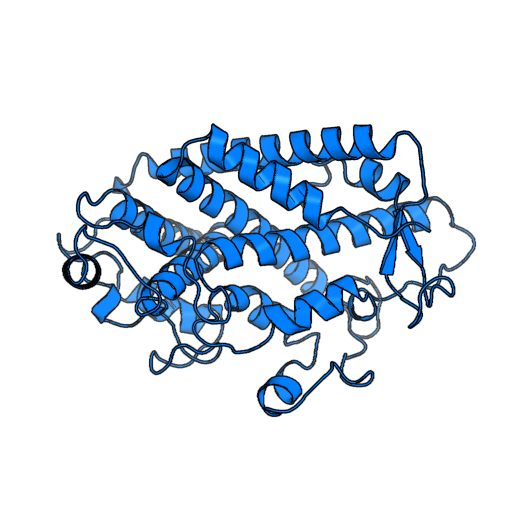? -7.078 -7.356 18.590 1.00 96.19 179 ILE A O 1
ATOM 1454 N N . PRO A 1 180 ? -8.185 -9.197 17.918 1.00 96.19 180 PRO A N 1
ATOM 1455 C CA . PRO A 1 180 ? -7.018 -9.863 17.351 1.00 96.19 180 PRO A CA 1
ATOM 1456 C C . PRO A 1 180 ? -6.780 -9.366 15.915 1.00 96.19 180 PRO A C 1
ATOM 1458 O O . PRO A 1 180 ? -6.980 -10.095 14.940 1.00 96.19 180 PRO A O 1
ATOM 1461 N N . LEU A 1 181 ? -6.438 -8.078 15.772 1.00 96.56 181 LEU A N 1
ATOM 1462 C CA . LEU A 1 181 ? -6.354 -7.385 14.478 1.00 96.56 181 LEU A CA 1
ATOM 1463 C C . LEU A 1 181 ? -5.385 -8.075 13.504 1.00 96.56 181 LEU A C 1
ATOM 1465 O O . LEU A 1 181 ? -5.632 -8.105 12.300 1.00 96.56 181 LEU A O 1
ATOM 1469 N N . GLU A 1 182 ? -4.319 -8.683 14.024 1.00 96.50 182 GLU A N 1
ATOM 1470 C CA . GLU A 1 182 ? -3.320 -9.418 13.249 1.00 96.50 182 GLU A CA 1
ATOM 1471 C C . GLU A 1 182 ? -3.920 -10.603 12.480 1.00 96.50 182 GLU A C 1
ATOM 1473 O O . GLU A 1 182 ? -3.410 -10.986 11.426 1.00 96.50 182 GLU A O 1
ATOM 1478 N N . LYS A 1 183 ? -5.043 -11.162 12.951 1.00 96.12 183 LYS A N 1
ATOM 1479 C CA . LYS A 1 183 ? -5.730 -12.282 12.287 1.00 96.12 183 LYS A CA 1
ATOM 1480 C C . LYS A 1 183 ? -6.358 -11.892 10.954 1.00 96.12 183 LYS A C 1
ATOM 1482 O O . LYS A 1 183 ? -6.594 -12.776 10.139 1.00 96.12 183 LYS A O 1
ATOM 1487 N N . LEU A 1 184 ? -6.566 -10.599 10.697 1.00 96.19 184 LEU A N 1
ATOM 1488 C CA . LEU A 1 184 ? -7.029 -10.096 9.399 1.00 96.19 184 LEU A CA 1
ATOM 1489 C C . LEU A 1 184 ? -5.898 -10.009 8.361 1.00 96.19 184 LEU A C 1
ATOM 1491 O O . LEU A 1 184 ? -6.165 -9.782 7.180 1.00 96.19 184 LEU A O 1
ATOM 1495 N N . ASN A 1 185 ? -4.633 -10.190 8.767 1.00 96.19 185 ASN A N 1
ATOM 1496 C CA . ASN A 1 185 ? -3.500 -10.007 7.863 1.00 96.19 185 ASN A CA 1
ATOM 1497 C C . ASN A 1 185 ? -3.435 -11.067 6.757 1.00 96.19 185 ASN A C 1
ATOM 1499 O O . ASN A 1 185 ? -3.199 -10.724 5.604 1.00 96.19 185 ASN A O 1
ATOM 1503 N N . HIS A 1 186 ? -3.695 -12.328 7.114 1.00 90.56 186 HIS A N 1
ATOM 1504 C CA . HIS A 1 186 ? -3.512 -13.504 6.254 1.00 90.56 186 HIS A CA 1
ATOM 1505 C C . HIS A 1 186 ? -4.827 -14.264 6.036 1.00 90.56 186 HIS A C 1
ATOM 1507 O O . HIS A 1 186 ? -4.908 -15.474 6.255 1.00 90.56 186 HIS A O 1
ATOM 1513 N N . ILE A 1 187 ? -5.887 -13.554 5.648 1.00 88.62 187 ILE A N 1
ATOM 1514 C CA . ILE A 1 187 ? -7.179 -14.179 5.346 1.00 88.62 187 ILE A CA 1
ATOM 1515 C C . ILE A 1 187 ? -7.251 -14.586 3.877 1.00 88.62 187 ILE A C 1
ATOM 1517 O O . ILE A 1 187 ? -6.941 -13.801 2.978 1.00 88.62 187 ILE A O 1
ATOM 1521 N N . HIS A 1 188 ? -7.720 -15.812 3.641 1.00 81.31 188 HIS A N 1
ATOM 1522 C CA . HIS A 1 188 ? -7.910 -16.357 2.306 1.00 81.31 188 HIS A CA 1
ATOM 1523 C C . HIS A 1 188 ? -9.135 -17.276 2.217 1.00 81.31 188 HIS A C 1
ATOM 1525 O O . HIS A 1 188 ? -9.402 -18.070 3.121 1.00 81.31 188 HIS A O 1
ATOM 1531 N N . TRP A 1 189 ? -9.836 -17.243 1.082 1.00 69.25 189 TRP A N 1
ATOM 1532 C CA . TRP A 1 189 ? -10.817 -18.262 0.698 1.00 69.25 189 TRP A CA 1
ATOM 1533 C C . TRP A 1 189 ? -10.918 -18.359 -0.826 1.00 69.25 189 TRP A C 1
ATOM 1535 O O . TRP A 1 189 ? -11.520 -17.517 -1.480 1.00 69.25 189 TRP A O 1
ATOM 1545 N N . GLY A 1 190 ? -10.278 -19.375 -1.414 1.00 69.31 190 GLY A N 1
ATOM 1546 C CA . GLY A 1 190 ? -10.147 -19.508 -2.872 1.00 69.31 190 GLY A CA 1
ATOM 1547 C C . GLY A 1 190 ? -9.113 -18.542 -3.467 1.00 69.31 190 GLY A C 1
ATOM 1548 O O . GLY A 1 190 ? -8.135 -18.995 -4.057 1.00 69.31 190 GLY A O 1
ATOM 1549 N N . HIS A 1 191 ? -9.277 -17.239 -3.237 1.00 68.62 191 HIS A N 1
ATOM 1550 C CA . HIS A 1 191 ? -8.250 -16.207 -3.404 1.00 68.62 191 HIS A CA 1
ATOM 1551 C C . HIS A 1 191 ? -7.907 -15.580 -2.042 1.00 68.62 191 HIS A C 1
ATOM 1553 O O . HIS A 1 191 ? -8.681 -15.670 -1.087 1.00 68.62 191 HIS A O 1
ATOM 1559 N N . SER A 1 192 ? -6.713 -15.001 -1.917 1.00 70.69 192 SER A N 1
ATOM 1560 C CA . SER A 1 192 ? -6.277 -14.343 -0.680 1.00 70.69 192 SER A CA 1
ATOM 1561 C C . SER A 1 192 ? -6.626 -12.852 -0.733 1.00 70.69 192 SER A C 1
ATOM 1563 O O . SER A 1 192 ? -6.537 -12.241 -1.796 1.00 70.69 192 SER A O 1
ATOM 1565 N N . PHE A 1 193 ? -7.123 -12.303 0.375 1.00 82.81 193 PHE A N 1
ATOM 1566 C CA . PHE A 1 193 ? -7.651 -10.929 0.456 1.00 82.81 193 PHE A CA 1
ATOM 1567 C C . PHE A 1 193 ? -7.396 -10.266 1.817 1.00 82.81 193 PHE A C 1
ATOM 1569 O O . PHE A 1 193 ? -7.952 -9.205 2.113 1.00 82.81 193 PHE A O 1
ATOM 1576 N N . GLY A 1 194 ? -6.547 -10.871 2.651 1.00 93.56 194 GLY A N 1
ATOM 1577 C CA . GLY A 1 194 ? -6.069 -10.268 3.889 1.00 93.56 194 GLY A CA 1
ATOM 1578 C C . GLY A 1 194 ? -5.351 -8.933 3.669 1.00 93.56 194 GLY A C 1
ATOM 1579 O O . GLY A 1 194 ? -5.034 -8.536 2.544 1.00 93.56 194 GLY A O 1
ATOM 1580 N N . VAL A 1 195 ? -5.080 -8.229 4.768 1.00 96.62 195 VAL A N 1
ATOM 1581 C CA . VAL A 1 195 ? -4.451 -6.896 4.736 1.00 96.62 195 VAL A CA 1
ATOM 1582 C C . VAL A 1 195 ? -3.101 -6.907 4.006 1.00 96.62 195 VAL A C 1
ATOM 1584 O O . VAL A 1 195 ? -2.761 -5.920 3.351 1.00 96.62 195 VAL A O 1
ATOM 1587 N N . GLU A 1 196 ? -2.368 -8.023 4.044 1.00 95.81 196 GLU A N 1
ATOM 1588 C CA . GLU A 1 196 ? -1.075 -8.164 3.367 1.00 95.81 196 GLU A CA 1
ATOM 1589 C C . GLU A 1 196 ? -1.132 -7.894 1.856 1.00 95.81 196 GLU A C 1
ATOM 1591 O O . GLU A 1 196 ? -0.181 -7.340 1.303 1.00 95.81 196 GLU A O 1
ATOM 1596 N N . HIS A 1 197 ? -2.255 -8.202 1.192 1.00 93.62 197 HIS A N 1
ATOM 1597 C CA . HIS A 1 197 ? -2.395 -8.063 -0.267 1.00 93.62 197 HIS A CA 1
ATOM 1598 C C . HIS A 1 197 ? -2.270 -6.621 -0.718 1.00 93.62 197 HIS A C 1
ATOM 1600 O O . HIS A 1 197 ? -1.662 -6.349 -1.751 1.00 93.62 197 HIS A O 1
ATOM 1606 N N . LEU A 1 198 ? -2.762 -5.685 0.097 1.00 95.88 198 LEU A N 1
ATOM 1607 C CA . LEU A 1 198 ? -2.572 -4.265 -0.166 1.00 95.88 198 LEU A CA 1
ATOM 1608 C C . LEU A 1 198 ? -1.080 -3.925 -0.242 1.00 95.88 198 LEU A C 1
ATOM 1610 O O . LEU A 1 198 ? -0.655 -3.226 -1.159 1.00 95.88 198 LEU A O 1
ATOM 1614 N N . ALA A 1 199 ? -0.275 -4.421 0.698 1.00 96.62 199 ALA A N 1
ATOM 1615 C CA . ALA A 1 199 ? 1.159 -4.154 0.730 1.00 96.62 199 ALA A CA 1
ATOM 1616 C C . ALA A 1 199 ? 1.905 -4.863 -0.407 1.00 96.62 199 ALA A C 1
ATOM 1618 O O . ALA A 1 199 ? 2.784 -4.265 -1.030 1.00 96.62 199 ALA A O 1
ATOM 1619 N N . GLU A 1 200 ? 1.547 -6.112 -0.698 1.00 94.88 200 GLU A N 1
ATOM 1620 C CA . GLU A 1 200 ? 2.153 -6.913 -1.758 1.00 94.88 200 GLU A CA 1
ATOM 1621 C C . GLU A 1 200 ? 1.946 -6.314 -3.154 1.00 94.88 200 GLU A C 1
ATOM 1623 O O . GLU A 1 200 ? 2.915 -6.161 -3.913 1.00 94.88 200 GLU A O 1
ATOM 1628 N N . ASP A 1 201 ? 0.705 -5.959 -3.487 1.00 93.69 201 ASP A N 1
ATOM 1629 C CA . ASP A 1 201 ? 0.355 -5.378 -4.783 1.00 93.69 201 ASP A CA 1
ATOM 1630 C C . ASP A 1 201 ? 0.902 -3.958 -4.918 1.00 93.69 201 ASP A C 1
ATOM 1632 O O . ASP A 1 201 ? 1.473 -3.608 -5.959 1.00 93.69 201 ASP A O 1
ATOM 1636 N N . THR A 1 202 ? 0.849 -3.177 -3.835 1.00 97.19 202 THR A N 1
ATOM 1637 C CA . THR A 1 202 ? 1.442 -1.837 -3.789 1.00 97.19 202 THR A CA 1
ATOM 1638 C C . THR A 1 202 ? 2.955 -1.887 -3.994 1.00 97.19 202 THR A C 1
ATOM 1640 O O . THR A 1 202 ? 3.500 -1.105 -4.780 1.00 97.19 202 THR A O 1
ATOM 1643 N N . LEU A 1 203 ? 3.661 -2.810 -3.329 1.00 97.69 203 LEU A N 1
ATOM 1644 C CA . LEU A 1 203 ? 5.106 -2.975 -3.493 1.00 97.69 203 LEU A CA 1
ATOM 1645 C C . LEU A 1 203 ? 5.442 -3.350 -4.935 1.00 97.69 203 LEU A C 1
ATOM 1647 O O . LEU A 1 203 ? 6.373 -2.789 -5.515 1.00 97.69 203 LEU A O 1
ATOM 1651 N N . ARG A 1 204 ? 4.679 -4.277 -5.522 1.00 95.94 204 ARG A N 1
ATOM 1652 C CA . ARG A 1 204 ? 4.909 -4.764 -6.882 1.00 95.94 204 ARG A CA 1
ATOM 1653 C C . ARG A 1 204 ? 4.863 -3.634 -7.905 1.00 95.94 204 ARG A C 1
ATOM 1655 O O . ARG A 1 204 ? 5.819 -3.481 -8.667 1.00 95.94 204 ARG A O 1
ATOM 1662 N N . ILE A 1 205 ? 3.801 -2.829 -7.914 1.00 95.69 205 ILE A N 1
ATOM 1663 C CA . ILE A 1 205 ? 3.689 -1.717 -8.868 1.00 95.69 205 ILE A CA 1
ATOM 1664 C C . ILE A 1 205 ? 4.679 -0.591 -8.559 1.00 95.69 205 ILE A C 1
ATOM 1666 O O . ILE A 1 205 ? 5.256 -0.016 -9.483 1.00 95.69 205 ILE A O 1
ATOM 1670 N N . TYR A 1 206 ? 4.950 -0.317 -7.278 1.00 97.12 206 TYR A N 1
ATOM 1671 C CA . TYR A 1 206 ? 5.949 0.672 -6.874 1.00 97.12 206 TYR A CA 1
ATOM 1672 C C . TYR A 1 206 ? 7.347 0.309 -7.392 1.00 97.12 206 TYR A C 1
ATOM 1674 O O . TYR A 1 206 ? 8.013 1.150 -8.000 1.00 97.12 206 TYR A O 1
ATOM 1682 N N . LEU A 1 207 ? 7.795 -0.935 -7.193 1.00 96.25 207 LEU A N 1
ATOM 1683 C CA . LEU A 1 207 ? 9.082 -1.412 -7.705 1.00 96.25 207 LEU A CA 1
ATOM 1684 C C . LEU A 1 207 ? 9.112 -1.372 -9.235 1.00 96.25 207 LEU A C 1
ATOM 1686 O O . LEU A 1 207 ? 10.068 -0.844 -9.801 1.00 96.25 207 LEU A O 1
ATOM 1690 N N . LEU A 1 208 ? 8.063 -1.869 -9.899 1.00 94.81 208 LEU A N 1
ATOM 1691 C CA . LEU A 1 208 ? 7.989 -1.914 -11.359 1.00 94.81 208 LEU A CA 1
ATOM 1692 C C . LEU A 1 208 ? 8.144 -0.521 -11.983 1.00 94.81 208 LEU A C 1
ATOM 1694 O O . LEU A 1 208 ? 8.998 -0.330 -12.846 1.00 94.81 208 LEU A O 1
ATOM 1698 N N . LEU A 1 209 ? 7.374 0.463 -11.510 1.00 94.31 209 LEU A N 1
ATOM 1699 C CA . LEU A 1 209 ? 7.415 1.836 -12.020 1.00 94.31 209 LEU A CA 1
ATOM 1700 C C . LEU A 1 209 ? 8.795 2.481 -11.850 1.00 94.31 209 LEU A C 1
ATOM 1702 O O . LEU A 1 209 ? 9.324 3.063 -12.797 1.00 94.31 209 LEU A O 1
ATOM 1706 N N . ASN A 1 210 ? 9.396 2.366 -10.660 1.00 94.19 210 ASN A N 1
ATOM 1707 C CA . ASN A 1 210 ? 10.705 2.968 -10.398 1.00 94.19 210 ASN A CA 1
ATOM 1708 C C . ASN A 1 210 ? 11.830 2.257 -11.173 1.00 94.19 210 ASN A C 1
ATOM 1710 O O . ASN A 1 210 ? 12.736 2.921 -11.671 1.00 94.19 210 ASN A O 1
ATOM 1714 N N . VAL A 1 211 ? 11.765 0.930 -11.339 1.00 93.00 211 VAL A N 1
ATOM 1715 C CA . VAL A 1 211 ? 12.738 0.177 -12.150 1.00 93.00 211 VAL A CA 1
ATOM 1716 C C . VAL A 1 211 ? 12.636 0.557 -13.628 1.00 93.00 211 VAL A C 1
ATOM 1718 O O . VAL A 1 211 ? 13.666 0.781 -14.265 1.00 93.00 211 VAL A O 1
ATOM 1721 N N . VAL A 1 212 ? 11.423 0.664 -14.179 1.00 91.75 212 VAL A N 1
ATOM 1722 C CA . VAL A 1 212 ? 11.209 1.085 -15.574 1.00 91.75 212 VAL A CA 1
ATOM 1723 C C . VAL A 1 212 ? 11.753 2.497 -15.809 1.00 91.75 212 VAL A C 1
ATOM 1725 O O . VAL A 1 212 ? 12.498 2.698 -16.771 1.00 91.75 212 VAL A O 1
ATOM 1728 N N . ASP A 1 213 ? 11.451 3.452 -14.920 1.00 89.81 213 ASP A N 1
ATOM 1729 C CA . ASP A 1 213 ? 11.988 4.822 -14.991 1.00 89.81 213 ASP A CA 1
ATOM 1730 C C . ASP A 1 213 ? 13.530 4.811 -14.944 1.00 89.81 213 ASP A C 1
ATOM 1732 O O . ASP A 1 213 ? 14.189 5.379 -15.817 1.00 89.81 213 ASP A O 1
ATOM 1736 N N . ALA A 1 214 ? 14.133 4.063 -14.013 1.00 91.44 214 ALA A N 1
ATOM 1737 C CA . ALA A 1 214 ? 15.589 3.957 -13.890 1.00 91.44 214 ALA A CA 1
ATOM 1738 C C . ALA A 1 214 ? 16.268 3.345 -15.133 1.00 91.44 214 ALA A C 1
ATOM 1740 O O . ALA A 1 214 ? 17.310 3.836 -15.581 1.00 91.44 214 ALA A O 1
ATOM 1741 N N . ILE A 1 215 ? 15.684 2.298 -15.731 1.00 90.50 215 ILE A N 1
ATOM 1742 C CA . ILE A 1 215 ? 16.196 1.704 -16.979 1.00 90.50 215 ILE A CA 1
ATOM 1743 C C . ILE A 1 215 ? 16.147 2.733 -18.112 1.00 90.50 215 ILE A C 1
ATOM 1745 O O . ILE A 1 215 ? 17.132 2.885 -18.841 1.00 90.50 215 ILE A O 1
ATOM 1749 N N . ARG A 1 216 ? 15.033 3.460 -18.255 1.00 87.12 216 ARG A N 1
ATOM 1750 C CA . ARG A 1 216 ? 14.853 4.472 -19.307 1.00 87.12 216 ARG A CA 1
ATOM 1751 C C . ARG A 1 216 ? 15.850 5.624 -19.164 1.00 87.12 216 ARG A C 1
ATOM 1753 O O . ARG A 1 216 ? 16.502 5.977 -20.146 1.00 87.12 216 ARG A O 1
ATOM 1760 N N . GLN A 1 217 ? 16.066 6.139 -17.955 1.00 86.31 217 GLN A N 1
ATOM 1761 C CA . GLN A 1 217 ? 17.075 7.179 -17.691 1.00 86.31 217 GLN A CA 1
ATOM 1762 C C . GLN A 1 217 ? 18.497 6.710 -18.045 1.00 86.31 217 GLN A C 1
ATOM 1764 O O . GLN A 1 217 ? 19.297 7.448 -18.635 1.00 86.31 217 GLN A O 1
ATOM 1769 N N . GLN A 1 218 ? 18.823 5.448 -17.752 1.00 85.25 218 GLN A N 1
ATOM 1770 C CA . GLN A 1 218 ? 20.118 4.880 -18.122 1.00 85.25 218 GLN A CA 1
ATOM 1771 C C . GLN A 1 218 ? 20.275 4.696 -19.642 1.00 85.25 218 GLN A C 1
ATOM 1773 O O . GLN A 1 218 ? 21.382 4.811 -20.168 1.00 85.25 218 GLN A O 1
ATOM 1778 N N . GLN A 1 219 ? 19.193 4.402 -20.365 1.00 82.81 219 GLN A N 1
ATOM 1779 C CA . GLN A 1 219 ? 19.216 4.306 -21.827 1.00 82.81 219 GLN A CA 1
ATOM 1780 C C . GLN A 1 219 ? 19.381 5.683 -22.479 1.00 82.81 219 GLN A C 1
ATOM 1782 O O . GLN A 1 219 ? 20.212 5.826 -23.375 1.00 82.81 219 GLN A O 1
ATOM 1787 N N . GLN A 1 220 ? 18.661 6.698 -21.995 1.00 78.56 220 GLN A N 1
ATOM 1788 C CA . GLN A 1 220 ? 18.757 8.077 -22.488 1.00 78.56 220 GLN A CA 1
ATOM 1789 C C . GLN A 1 220 ? 20.166 8.658 -22.311 1.00 78.56 220 GLN A C 1
ATOM 1791 O O . GLN A 1 220 ? 20.697 9.265 -23.233 1.00 78.56 220 GLN A O 1
ATOM 1796 N N . SER A 1 221 ? 20.814 8.410 -21.168 1.00 75.44 221 SER A N 1
ATOM 1797 C CA . SER A 1 221 ? 22.190 8.875 -20.916 1.00 75.44 221 SER A CA 1
ATOM 1798 C C . SER A 1 221 ? 23.260 8.193 -21.781 1.00 75.44 221 SER A C 1
ATOM 1800 O O . SER A 1 221 ? 24.345 8.746 -21.946 1.00 75.44 221 SER A O 1
ATOM 1802 N N . LYS A 1 222 ? 22.982 7.003 -22.333 1.00 72.12 222 LYS A N 1
ATOM 1803 C CA . LYS A 1 222 ? 23.923 6.242 -23.177 1.00 72.12 222 LYS A CA 1
ATOM 1804 C C . LYS A 1 222 ? 23.704 6.431 -24.680 1.00 72.12 222 LYS A C 1
ATOM 1806 O O . LYS A 1 222 ? 24.658 6.291 -25.437 1.00 72.12 222 LYS A O 1
ATOM 1811 N N . ASN A 1 223 ? 22.476 6.726 -25.109 1.00 61.19 223 ASN A N 1
ATOM 1812 C CA . ASN A 1 223 ? 22.063 6.726 -26.516 1.00 61.19 223 ASN A CA 1
ATOM 1813 C C . ASN A 1 223 ? 21.654 8.120 -27.020 1.00 61.19 223 ASN A C 1
ATOM 1815 O O . ASN A 1 223 ? 20.624 8.252 -27.677 1.00 61.19 223 ASN A O 1
ATOM 1819 N N . SER A 1 224 ? 22.465 9.153 -26.783 1.00 54.47 224 SER A N 1
ATOM 1820 C CA . SER A 1 224 ? 22.184 10.525 -27.247 1.00 54.47 224 SER A CA 1
ATOM 1821 C C . SER A 1 224 ? 21.993 10.675 -28.775 1.00 54.47 224 SER A C 1
ATOM 1823 O O . SER A 1 224 ? 21.594 11.743 -29.224 1.00 54.47 224 SER A O 1
ATOM 1825 N N . GLU A 1 225 ? 22.251 9.630 -29.578 1.00 50.81 225 GLU A N 1
ATOM 1826 C CA . GLU A 1 225 ? 22.207 9.659 -31.053 1.00 50.81 225 GLU A CA 1
ATOM 1827 C C . GLU A 1 225 ? 21.210 8.678 -31.713 1.00 50.81 225 GLU A C 1
ATOM 1829 O O . GLU A 1 225 ? 21.019 8.724 -32.928 1.00 50.81 225 GLU A O 1
ATOM 1834 N N . ARG A 1 226 ? 20.543 7.785 -30.966 1.00 51.16 226 ARG A N 1
ATOM 1835 C CA . ARG A 1 226 ? 19.522 6.868 -31.521 1.00 51.16 226 ARG A CA 1
ATOM 1836 C C . ARG A 1 226 ? 18.283 6.899 -30.648 1.00 51.16 226 ARG A C 1
ATOM 1838 O O . ARG A 1 226 ? 18.390 6.497 -29.498 1.00 51.16 226 ARG A O 1
ATOM 1845 N N . ASN A 1 227 ? 17.131 7.284 -31.207 1.00 52.41 227 ASN A N 1
ATOM 1846 C CA . ASN A 1 227 ? 15.827 7.137 -30.551 1.00 52.41 227 ASN A CA 1
ATOM 1847 C C . ASN A 1 227 ? 15.621 5.657 -30.190 1.00 52.41 227 ASN A C 1
ATOM 1849 O O . ASN A 1 227 ? 15.346 4.854 -31.088 1.00 52.41 227 ASN A O 1
ATOM 1853 N N . PRO A 1 228 ? 15.779 5.255 -28.916 1.00 56.94 228 PRO A N 1
ATOM 1854 C CA . PRO A 1 228 ? 15.432 3.907 -28.529 1.00 56.94 228 PRO A CA 1
ATOM 1855 C C . PRO A 1 228 ? 13.910 3.803 -28.605 1.00 56.94 228 PRO A C 1
ATOM 1857 O O . PRO A 1 228 ? 13.197 4.665 -28.088 1.00 56.94 228 PRO A O 1
ATOM 1860 N N . GLN A 1 229 ? 13.408 2.759 -29.263 1.00 64.81 229 GLN A N 1
ATOM 1861 C CA . GLN A 1 229 ? 11.988 2.435 -29.222 1.00 64.81 229 GLN A CA 1
ATOM 1862 C C . GLN A 1 229 ? 11.595 2.279 -27.752 1.00 64.81 229 GLN A C 1
ATOM 1864 O O . GLN A 1 229 ? 12.073 1.376 -27.063 1.00 64.81 229 GLN A O 1
ATOM 1869 N N . THR A 1 230 ? 10.811 3.228 -27.249 1.00 76.44 230 THR A N 1
ATOM 1870 C CA . THR A 1 230 ? 10.469 3.265 -25.834 1.00 76.44 230 THR A CA 1
ATOM 1871 C C . THR A 1 230 ? 9.208 2.442 -25.643 1.00 76.44 230 THR A C 1
ATOM 1873 O O . THR A 1 230 ? 8.130 2.847 -26.053 1.00 76.44 230 THR A O 1
ATOM 1876 N N . ILE A 1 231 ? 9.375 1.256 -25.065 1.00 80.38 231 ILE A N 1
ATOM 1877 C CA . ILE A 1 231 ? 8.283 0.321 -24.786 1.00 80.38 231 ILE A CA 1
ATOM 1878 C C . ILE A 1 231 ? 7.447 0.894 -23.643 1.00 80.38 231 ILE A C 1
ATOM 1880 O O . ILE A 1 231 ? 8.002 1.256 -22.593 1.00 80.38 231 ILE A O 1
ATOM 1884 N N . SER A 1 232 ? 6.135 0.991 -23.849 1.00 82.50 232 SER A N 1
ATOM 1885 C CA . SER A 1 232 ? 5.206 1.451 -22.819 1.00 82.50 232 SER A CA 1
ATOM 1886 C C . SER A 1 232 ? 5.141 0.464 -21.653 1.00 82.50 232 SER A C 1
ATOM 1888 O O . SER A 1 232 ? 5.289 -0.745 -21.833 1.00 82.50 232 SER A O 1
ATOM 1890 N N . ILE A 1 233 ? 4.909 0.963 -20.436 1.00 86.50 233 ILE A N 1
ATOM 1891 C CA . ILE A 1 233 ? 4.747 0.099 -19.264 1.00 86.50 233 ILE A CA 1
ATOM 1892 C C . ILE A 1 233 ? 3.561 -0.856 -19.426 1.00 86.50 233 ILE A C 1
ATOM 1894 O O . ILE A 1 233 ? 3.628 -1.994 -18.967 1.00 86.50 233 ILE A O 1
ATOM 1898 N N . VAL A 1 234 ? 2.515 -0.426 -20.134 1.00 84.38 234 VAL A N 1
ATOM 1899 C CA . VAL A 1 234 ? 1.291 -1.205 -20.347 1.00 84.38 234 VAL A CA 1
ATOM 1900 C C . VAL A 1 234 ? 1.531 -2.407 -21.276 1.00 84.38 234 VAL A C 1
ATOM 1902 O O . VAL A 1 234 ? 0.831 -3.418 -21.208 1.00 84.38 234 VAL A O 1
ATOM 1905 N N . GLU A 1 235 ? 2.592 -2.358 -22.088 1.00 82.69 235 GLU A N 1
ATOM 1906 C CA . GLU A 1 235 ? 3.040 -3.475 -22.926 1.00 82.69 235 GLU A CA 1
ATOM 1907 C C . GLU A 1 235 ? 3.817 -4.547 -22.153 1.00 82.69 235 GLU A C 1
ATOM 1909 O O . GLU A 1 235 ? 3.980 -5.659 -22.658 1.00 82.69 235 GLU A O 1
ATOM 1914 N N . LEU A 1 236 ? 4.295 -4.246 -20.940 1.00 87.69 236 LEU A N 1
ATOM 1915 C CA . LEU A 1 236 ? 5.092 -5.188 -20.158 1.00 87.69 236 LEU A CA 1
ATOM 1916 C C . LEU A 1 236 ? 4.213 -6.301 -19.582 1.00 87.69 236 LEU A C 1
ATOM 1918 O O . LEU A 1 236 ? 3.238 -6.042 -18.872 1.00 87.69 236 LEU A O 1
ATOM 1922 N N . ASP A 1 237 ? 4.611 -7.555 -19.789 1.00 88.50 237 ASP A N 1
ATOM 1923 C CA . ASP A 1 237 ? 3.923 -8.731 -19.245 1.00 88.50 237 ASP A CA 1
ATOM 1924 C C . ASP A 1 237 ? 3.748 -8.644 -17.722 1.00 88.50 237 ASP A C 1
ATOM 1926 O O . ASP A 1 237 ? 2.691 -8.996 -17.190 1.00 88.50 237 ASP A O 1
ATOM 1930 N N . ASN A 1 238 ? 4.761 -8.160 -17.000 1.00 89.25 238 ASN A N 1
ATOM 1931 C CA . ASN A 1 238 ? 4.685 -7.970 -15.553 1.00 89.25 238 ASN A CA 1
ATOM 1932 C C . ASN A 1 238 ? 3.630 -6.944 -15.127 1.00 89.25 238 ASN A C 1
ATOM 1934 O O . ASN A 1 238 ? 2.940 -7.197 -14.133 1.00 89.25 238 ASN A O 1
ATOM 1938 N N . PHE A 1 239 ? 3.476 -5.842 -15.873 1.00 90.56 239 PHE A N 1
ATOM 1939 C CA . PHE A 1 239 ? 2.414 -4.860 -15.640 1.00 90.56 239 PHE A CA 1
ATOM 1940 C C . PHE A 1 239 ? 1.053 -5.476 -15.943 1.00 90.56 239 PHE A C 1
ATOM 1942 O O . PHE A 1 239 ? 0.168 -5.436 -15.100 1.00 90.56 239 PHE A O 1
ATOM 1949 N N . ARG A 1 240 ? 0.900 -6.135 -17.097 1.00 86.44 240 ARG A N 1
ATOM 1950 C CA . ARG A 1 240 ? -0.354 -6.789 -17.508 1.00 86.44 240 ARG A CA 1
ATOM 1951 C C . ARG A 1 240 ? -0.829 -7.820 -16.491 1.00 86.44 240 ARG A C 1
ATOM 1953 O O . ARG A 1 240 ? -2.005 -7.859 -16.151 1.00 86.44 240 ARG A O 1
ATOM 1960 N N . LYS A 1 241 ? 0.082 -8.651 -15.979 1.00 86.56 241 LYS A N 1
ATOM 1961 C CA . LYS A 1 241 ? -0.223 -9.632 -14.925 1.00 86.56 241 LYS A CA 1
ATOM 1962 C C . LYS A 1 241 ? -0.621 -8.976 -13.610 1.00 86.56 241 LYS A C 1
ATOM 1964 O O . LYS A 1 241 ? -1.430 -9.544 -12.894 1.00 86.56 241 LYS A O 1
ATOM 1969 N N . TRP A 1 242 ? -0.001 -7.851 -13.262 1.00 91.00 242 TRP A N 1
ATOM 1970 C CA . TRP A 1 242 ? -0.388 -7.086 -12.081 1.00 91.00 242 TRP A CA 1
ATOM 1971 C C . TRP A 1 242 ? -1.777 -6.469 -12.286 1.00 91.00 242 TRP A C 1
ATOM 1973 O O . TRP A 1 242 ? -2.669 -6.732 -11.495 1.00 91.00 242 TRP A O 1
ATOM 1983 N N . ALA A 1 243 ? -2.005 -5.782 -13.406 1.00 88.50 243 ALA A N 1
ATOM 1984 C CA . ALA A 1 243 ? -3.261 -5.111 -13.729 1.00 88.50 243 ALA A CA 1
ATOM 1985 C C . ALA A 1 243 ? -4.478 -6.055 -13.725 1.00 88.50 243 ALA A C 1
ATOM 1987 O O . ALA A 1 243 ? -5.520 -5.695 -13.188 1.00 88.50 243 ALA A O 1
ATOM 1988 N N . ARG A 1 244 ? -4.332 -7.289 -14.236 1.00 83.06 244 ARG A N 1
ATOM 1989 C CA . ARG A 1 244 ? -5.389 -8.328 -14.217 1.00 83.06 244 ARG A CA 1
ATOM 1990 C C . ARG A 1 244 ? -5.883 -8.703 -12.823 1.00 83.06 244 ARG A C 1
ATOM 1992 O O . ARG A 1 244 ? -6.968 -9.254 -12.708 1.00 83.06 244 ARG A O 1
ATOM 1999 N N . ASN A 1 245 ? -5.078 -8.452 -11.797 1.00 83.81 245 ASN A N 1
ATOM 2000 C CA . ASN A 1 245 ? -5.453 -8.725 -10.419 1.00 83.81 245 ASN A CA 1
ATOM 2001 C C . ASN A 1 245 ? -5.765 -7.419 -9.683 1.00 83.81 245 ASN A C 1
ATOM 2003 O O . ASN A 1 245 ? -6.753 -7.323 -8.968 1.00 83.81 245 ASN A O 1
ATOM 2007 N N . SER A 1 246 ? -4.944 -6.392 -9.879 1.00 88.94 246 SER A N 1
ATOM 2008 C CA . SER A 1 246 ? -4.981 -5.202 -9.037 1.00 88.94 246 SER A CA 1
ATOM 2009 C C . SER A 1 246 ? -5.903 -4.088 -9.546 1.00 88.94 246 SER A C 1
ATOM 2011 O O . SER A 1 246 ? -6.030 -3.062 -8.883 1.00 88.94 246 SER A O 1
ATOM 2013 N N . LEU A 1 247 ? -6.546 -4.268 -10.708 1.00 87.50 247 LEU A N 1
ATOM 2014 C CA . LEU A 1 247 ? -7.546 -3.342 -11.268 1.00 87.50 247 LEU A CA 1
ATOM 2015 C C . LEU A 1 247 ? -8.936 -3.978 -11.420 1.00 87.50 247 LEU A C 1
ATOM 2017 O O . LEU A 1 247 ? -9.816 -3.367 -12.018 1.00 87.50 247 LEU A O 1
ATOM 2021 N N . VAL A 1 248 ? -9.130 -5.197 -10.914 1.00 83.06 248 VAL A N 1
ATOM 2022 C CA . VAL A 1 248 ? -10.376 -5.961 -11.058 1.00 83.06 248 VAL A CA 1
ATOM 2023 C C . VAL A 1 248 ? -11.169 -5.945 -9.754 1.00 83.06 248 VAL A C 1
ATOM 2025 O O . VAL A 1 248 ? -10.598 -5.882 -8.662 1.00 83.06 248 VAL A O 1
ATOM 2028 N N . ASP A 1 249 ? -12.493 -5.980 -9.895 1.00 85.75 249 ASP A N 1
ATOM 2029 C CA . ASP A 1 249 ? -13.451 -6.064 -8.799 1.00 85.75 249 ASP A CA 1
ATOM 2030 C C . ASP A 1 249 ? -13.635 -7.537 -8.395 1.00 85.75 249 ASP A C 1
ATOM 2032 O O . ASP A 1 249 ? -14.263 -8.318 -9.111 1.00 85.75 249 ASP A O 1
ATOM 2036 N N . PHE A 1 250 ? -13.007 -7.926 -7.288 1.00 81.69 250 PHE A N 1
ATOM 2037 C CA . PHE A 1 250 ? -13.142 -9.246 -6.666 1.00 81.69 250 PHE A CA 1
ATOM 2038 C C . PHE A 1 250 ? -13.939 -9.140 -5.365 1.00 81.69 250 PHE A C 1
ATOM 2040 O O . PHE A 1 250 ? -14.236 -8.041 -4.907 1.00 81.69 250 PHE A O 1
ATOM 2047 N N . ASP A 1 251 ? -14.211 -10.271 -4.717 1.00 79.19 251 ASP A N 1
ATOM 2048 C CA . ASP A 1 251 ? -14.743 -10.250 -3.358 1.00 79.19 251 ASP A CA 1
ATOM 2049 C C . ASP A 1 251 ? -13.709 -9.621 -2.406 1.00 79.19 251 ASP A C 1
ATOM 2051 O O . ASP A 1 251 ? -12.544 -10.026 -2.367 1.00 79.19 251 ASP A O 1
ATOM 2055 N N . PHE A 1 252 ? -14.145 -8.625 -1.634 1.00 87.50 252 PHE A N 1
ATOM 2056 C CA . PHE A 1 252 ? -13.308 -7.850 -0.707 1.00 87.50 252 PHE A CA 1
ATOM 2057 C C . PHE A 1 252 ? -12.075 -7.195 -1.368 1.00 87.50 252 PHE A C 1
ATOM 2059 O O . PHE A 1 252 ? -10.925 -7.514 -1.028 1.00 87.50 252 PHE A O 1
ATOM 2066 N N . PRO A 1 253 ? -12.275 -6.301 -2.355 1.00 90.06 253 PRO A N 1
ATOM 2067 C CA . PRO A 1 253 ? -11.215 -5.854 -3.246 1.00 90.06 253 PRO A CA 1
ATOM 2068 C C . PRO A 1 253 ? -10.514 -4.584 -2.761 1.00 90.06 253 PRO A C 1
ATOM 2070 O O . PRO A 1 253 ? -9.829 -3.939 -3.554 1.00 90.06 253 PRO A O 1
ATOM 2073 N N . ALA A 1 254 ? -10.653 -4.168 -1.496 1.00 94.00 254 ALA A N 1
ATOM 2074 C CA . ALA A 1 254 ? -10.179 -2.845 -1.078 1.00 94.00 254 ALA A CA 1
ATOM 2075 C C . ALA A 1 254 ? -8.658 -2.624 -1.245 1.00 94.00 254 ALA A C 1
ATOM 2077 O O . ALA A 1 254 ? -8.211 -1.477 -1.293 1.00 94.00 254 ALA A O 1
ATOM 2078 N N . GLN A 1 255 ? -7.856 -3.687 -1.407 1.00 93.62 255 GLN A N 1
ATOM 2079 C CA . GLN A 1 255 ? -6.445 -3.602 -1.821 1.00 93.62 255 GLN A CA 1
ATOM 2080 C C . GLN A 1 255 ? -6.254 -2.871 -3.161 1.00 93.62 255 GLN A C 1
ATOM 2082 O O . GLN A 1 255 ? -5.224 -2.239 -3.381 1.00 93.62 255 GLN A O 1
ATOM 2087 N N . ASN A 1 256 ? -7.262 -2.914 -4.031 1.00 93.44 256 ASN A N 1
ATOM 2088 C CA . ASN A 1 256 ? -7.212 -2.384 -5.385 1.00 93.44 256 ASN A CA 1
ATOM 2089 C C . ASN A 1 256 ? -7.700 -0.933 -5.481 1.00 93.44 256 ASN A C 1
ATOM 2091 O O . ASN A 1 256 ? -7.481 -0.317 -6.516 1.00 93.44 256 ASN A O 1
ATOM 2095 N N . LEU A 1 257 ? -8.308 -0.346 -4.440 1.00 93.62 257 LEU A N 1
ATOM 2096 C CA . LEU A 1 257 ? -8.953 0.981 -4.514 1.00 93.62 257 LEU A CA 1
ATOM 2097 C C . LEU A 1 257 ? -8.035 2.080 -5.063 1.00 93.62 257 LEU A C 1
ATOM 2099 O O . LEU A 1 257 ? -8.384 2.759 -6.026 1.00 93.62 257 LEU A O 1
ATOM 2103 N N . LEU A 1 258 ? -6.838 2.224 -4.485 1.00 95.00 258 LEU A N 1
ATOM 2104 C CA . LEU A 1 258 ? -5.857 3.220 -4.930 1.00 95.00 258 LEU A CA 1
ATOM 2105 C C . LEU A 1 258 ? -5.405 2.965 -6.373 1.00 95.00 258 LEU A C 1
ATOM 2107 O O . LEU A 1 258 ? -5.194 3.899 -7.146 1.00 95.00 258 LEU A O 1
ATOM 2111 N N . HIS A 1 259 ? -5.184 1.696 -6.705 1.00 94.19 259 HIS A N 1
ATOM 2112 C CA . HIS A 1 259 ? -4.674 1.287 -8.005 1.00 94.19 259 HIS A CA 1
ATOM 2113 C C . HIS A 1 259 ? -5.725 1.514 -9.086 1.00 94.19 259 HIS A C 1
ATOM 2115 O O . HIS A 1 259 ? -5.430 2.148 -10.095 1.00 94.19 259 HIS A O 1
ATOM 2121 N N . TYR A 1 260 ? -6.954 1.076 -8.842 1.00 91.06 260 TYR A N 1
ATOM 2122 C CA . TYR A 1 260 ? -8.090 1.290 -9.718 1.00 91.06 260 TYR A CA 1
ATOM 2123 C C . TYR A 1 260 ? -8.356 2.779 -9.945 1.00 91.06 260 TYR A C 1
ATOM 2125 O O . TYR A 1 260 ? -8.430 3.201 -11.096 1.00 91.06 260 TYR A O 1
ATOM 2133 N N . ASP A 1 261 ? -8.416 3.591 -8.884 1.00 91.12 261 ASP A N 1
ATOM 2134 C CA . ASP A 1 261 ? -8.674 5.031 -9.010 1.00 91.12 261 ASP A CA 1
ATOM 2135 C C . ASP A 1 261 ? -7.644 5.742 -9.900 1.00 91.12 261 ASP A C 1
ATOM 2137 O O . ASP A 1 261 ? -8.021 6.527 -10.771 1.00 91.12 261 ASP A O 1
ATOM 2141 N N . PHE A 1 262 ? -6.355 5.421 -9.738 1.00 91.50 262 PHE A N 1
ATOM 2142 C CA . PHE A 1 262 ? -5.297 6.013 -10.553 1.00 91.50 262 PHE A CA 1
ATOM 2143 C C . PHE A 1 262 ? -5.273 5.458 -11.984 1.00 91.50 262 PHE A C 1
ATOM 2145 O O . PHE A 1 262 ? -5.171 6.226 -12.937 1.00 91.50 262 PHE A O 1
ATOM 2152 N N . TRP A 1 263 ? -5.340 4.134 -12.158 1.00 88.75 263 TRP A N 1
ATOM 2153 C CA . TRP A 1 263 ? -5.085 3.486 -13.450 1.00 88.75 263 TRP A CA 1
ATOM 2154 C C . TRP A 1 263 ? -6.298 3.389 -14.374 1.00 88.75 263 TRP A C 1
ATOM 2156 O O . TRP A 1 263 ? -6.091 3.233 -15.577 1.00 88.75 263 TRP A O 1
ATOM 2166 N N . ARG A 1 264 ? -7.533 3.534 -13.876 1.00 81.19 264 ARG A N 1
ATOM 2167 C CA . ARG A 1 264 ? -8.757 3.467 -14.705 1.00 81.19 264 ARG A CA 1
ATOM 2168 C C . ARG A 1 264 ? -8.808 4.496 -15.839 1.00 81.19 264 ARG A C 1
ATOM 2170 O O . ARG A 1 264 ? -9.517 4.290 -16.812 1.00 81.19 264 ARG A O 1
ATOM 2177 N N . SER A 1 265 ? -8.066 5.596 -15.714 1.00 77.06 265 SER A N 1
ATOM 2178 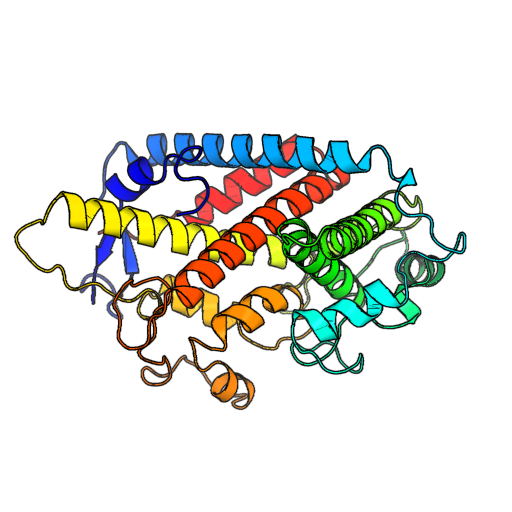C CA . SER A 1 265 ? -7.968 6.635 -16.749 1.00 77.06 265 SER A CA 1
ATOM 2179 C C . SER A 1 265 ? -6.906 6.334 -17.813 1.00 77.06 265 SER A C 1
ATOM 2181 O O . SER A 1 265 ? -6.853 7.021 -18.825 1.00 77.06 265 SER A O 1
ATOM 2183 N N . TYR A 1 266 ? -6.042 5.343 -17.574 1.00 76.62 266 TYR A N 1
ATOM 2184 C CA . TYR A 1 266 ? -4.907 4.982 -18.436 1.00 76.62 266 TYR A CA 1
ATOM 2185 C C . TYR A 1 266 ? -5.072 3.591 -19.067 1.00 76.62 266 TYR A C 1
ATOM 2187 O O . TYR A 1 266 ? -4.494 3.288 -20.108 1.00 76.62 266 TYR A O 1
ATOM 2195 N N . VAL A 1 267 ? -5.861 2.726 -18.434 1.00 74.38 267 VAL A N 1
ATOM 2196 C CA . VAL A 1 267 ? -6.168 1.370 -18.885 1.00 74.38 267 VAL A CA 1
ATOM 2197 C C . VAL A 1 267 ? -7.681 1.224 -18.861 1.00 74.38 267 VAL A C 1
ATOM 2199 O O . VAL A 1 267 ? -8.302 1.569 -17.857 1.00 74.38 267 VAL A O 1
ATOM 2202 N N . ASP A 1 268 ? -8.277 0.700 -19.931 1.00 65.06 268 ASP A N 1
ATOM 2203 C CA . ASP A 1 268 ? -9.718 0.455 -19.965 1.00 65.06 268 ASP A CA 1
ATOM 2204 C C . ASP A 1 268 ? -10.042 -0.818 -19.155 1.00 65.06 268 ASP A C 1
ATOM 2206 O O . ASP A 1 268 ? -10.094 -1.954 -19.626 1.00 65.06 268 ASP A O 1
ATOM 2210 N N . ALA A 1 269 ? -10.126 -0.603 -17.842 1.00 56.09 269 ALA A N 1
ATOM 2211 C CA . ALA A 1 269 ? -10.450 -1.614 -16.845 1.00 56.09 269 ALA A CA 1
ATOM 2212 C C . ALA A 1 269 ? -11.964 -1.896 -16.780 1.00 56.09 269 ALA A C 1
ATOM 2214 O O . ALA A 1 269 ? -12.368 -2.937 -16.258 1.00 56.09 269 ALA A O 1
ATOM 2215 N N . GLU A 1 270 ? -12.810 -1.003 -17.310 1.00 54.84 270 GLU A N 1
ATOM 2216 C CA . GLU A 1 270 ? -14.269 -1.123 -17.207 1.00 54.84 270 GLU A CA 1
ATOM 2217 C C . GLU A 1 270 ? -14.847 -2.209 -18.123 1.00 54.84 270 GLU A C 1
ATOM 2219 O O . GLU A 1 270 ? -15.711 -2.964 -17.665 1.00 54.84 270 GLU A O 1
ATOM 2224 N N . GLU A 1 271 ? -14.351 -2.370 -19.359 1.00 51.56 271 GLU A N 1
ATOM 2225 C CA . GLU A 1 271 ? -14.778 -3.475 -20.242 1.00 51.56 271 GLU A CA 1
ATOM 2226 C C . GLU A 1 271 ? -14.479 -4.859 -19.630 1.00 51.56 271 GLU A C 1
ATOM 2228 O O . GLU A 1 271 ? -15.238 -5.814 -19.816 1.00 51.56 271 GLU A O 1
ATOM 2233 N N . GLN A 1 272 ? -13.418 -4.976 -18.823 1.00 50.91 272 GLN A N 1
ATOM 2234 C CA . GLN A 1 272 ? -13.050 -6.234 -18.160 1.00 50.91 272 GLN A CA 1
ATOM 2235 C C . GLN A 1 272 ? -13.953 -6.577 -16.979 1.00 50.91 272 GLN A C 1
ATOM 2237 O O . GLN A 1 272 ? -14.269 -7.749 -16.784 1.00 50.91 272 GLN A O 1
ATOM 2242 N N . MET A 1 273 ? -14.408 -5.574 -16.222 1.00 48.44 273 MET A N 1
ATOM 2243 C CA . MET A 1 273 ? -15.330 -5.774 -15.098 1.00 48.44 273 MET A CA 1
ATOM 2244 C C . MET A 1 273 ? -16.718 -6.256 -15.542 1.00 48.44 273 MET A C 1
ATOM 2246 O O . MET A 1 273 ? -17.408 -6.925 -14.778 1.00 48.44 273 MET A O 1
ATOM 2250 N N . GLN A 1 274 ? -17.144 -5.934 -16.768 1.00 48.00 274 GLN A N 1
ATOM 2251 C CA . GLN A 1 274 ? -18.447 -6.363 -17.300 1.00 48.00 274 GLN A CA 1
ATOM 2252 C C . GLN A 1 274 ? -18.411 -7.765 -17.925 1.00 48.00 274 GLN A C 1
ATOM 2254 O O . GLN A 1 274 ? -19.447 -8.419 -18.062 1.00 48.00 274 GLN A O 1
ATOM 2259 N N . SER A 1 275 ? -17.224 -8.253 -18.285 1.00 45.94 275 SER A N 1
ATOM 2260 C CA . SER A 1 275 ? -17.037 -9.554 -18.911 1.00 45.94 275 SER A CA 1
ATOM 2261 C C . SER A 1 275 ? -16.613 -10.596 -17.876 1.00 45.94 275 SER A C 1
ATOM 2263 O O . SER A 1 275 ? -15.430 -10.861 -17.667 1.00 45.94 275 SER A O 1
ATOM 2265 N N . SER A 1 276 ? -17.595 -11.290 -17.305 1.00 39.56 276 SER A N 1
ATOM 2266 C CA . SER A 1 276 ? -17.407 -12.464 -16.435 1.00 39.56 276 SER A CA 1
ATOM 2267 C C . SER A 1 276 ? -16.640 -13.634 -17.088 1.00 39.56 276 SER A C 1
ATOM 2269 O O . SER A 1 276 ? -16.329 -14.610 -16.412 1.00 39.56 276 SER A O 1
ATOM 2271 N N . ASN A 1 277 ? -16.284 -13.525 -18.378 1.00 40.41 277 ASN A N 1
ATOM 2272 C CA . ASN A 1 277 ? -15.517 -14.504 -19.157 1.00 40.41 277 ASN A CA 1
ATOM 2273 C C . ASN A 1 277 ? -14.259 -13.918 -19.842 1.00 40.41 277 ASN A C 1
ATOM 2275 O O . ASN A 1 277 ? -13.713 -14.561 -20.740 1.00 40.41 277 ASN A O 1
ATOM 2279 N N . ALA A 1 278 ? -13.780 -12.718 -19.478 1.00 41.97 278 ALA A N 1
ATOM 2280 C CA . ALA A 1 278 ? -12.603 -12.122 -20.129 1.00 41.97 278 ALA A CA 1
ATOM 2281 C C . ALA A 1 278 ? -11.313 -12.849 -19.709 1.00 41.97 278 ALA A C 1
ATOM 2283 O O . ALA A 1 278 ? -10.604 -12.447 -18.790 1.00 41.97 278 ALA A O 1
ATOM 2284 N N . THR A 1 279 ? -10.962 -13.922 -20.417 1.00 37.31 279 THR A N 1
ATOM 2285 C CA . THR A 1 279 ? -9.718 -14.694 -20.236 1.00 37.31 279 THR A CA 1
ATOM 2286 C C . THR A 1 279 ? -8.455 -13.969 -20.721 1.00 37.31 279 THR A C 1
ATOM 2288 O O . THR A 1 279 ? -7.442 -14.596 -21.029 1.00 37.31 279 THR A O 1
ATOM 2291 N N . GLY A 1 280 ? -8.460 -12.643 -20.782 1.00 42.38 280 GLY A N 1
ATOM 2292 C CA . GLY A 1 280 ? -7.290 -11.874 -21.161 1.00 42.38 280 GLY A CA 1
ATOM 2293 C C . GLY A 1 280 ? -7.594 -10.393 -21.259 1.00 42.38 280 GLY A C 1
ATOM 2294 O O . GLY A 1 280 ? -8.652 -10.004 -21.735 1.00 42.38 280 GLY A O 1
ATOM 2295 N N . LEU A 1 281 ? -6.610 -9.573 -20.882 1.00 44.78 281 LEU A N 1
ATOM 2296 C CA . LEU A 1 281 ? -6.427 -8.303 -21.580 1.00 44.78 281 LEU A CA 1
ATOM 2297 C C . LEU A 1 281 ? -6.340 -8.645 -23.070 1.00 44.78 281 LEU A C 1
ATOM 2299 O O . LEU A 1 281 ? -5.307 -9.171 -23.494 1.00 44.78 281 LEU A O 1
ATOM 2303 N N . GLU A 1 282 ? -7.407 -8.417 -23.833 1.00 44.81 282 GLU A N 1
ATOM 2304 C CA . GLU A 1 282 ? -7.270 -8.336 -25.279 1.00 44.81 282 GLU A CA 1
ATOM 2305 C C . GLU A 1 282 ? -6.291 -7.203 -25.601 1.00 44.81 282 GLU A C 1
ATOM 2307 O O . GLU A 1 282 ? -6.245 -6.169 -24.933 1.00 44.81 282 GLU A O 1
ATOM 2312 N N . GLU A 1 283 ? -5.490 -7.415 -26.638 1.00 45.59 283 GLU A N 1
ATOM 2313 C CA . GLU A 1 283 ? -4.409 -6.542 -27.114 1.00 45.59 283 GLU A CA 1
ATOM 2314 C C . GLU A 1 283 ? -4.861 -5.113 -27.495 1.00 45.59 283 GLU A C 1
ATOM 2316 O O . GLU A 1 283 ? -4.032 -4.304 -27.897 1.00 45.59 283 GLU A O 1
ATOM 2321 N N . ARG A 1 284 ? -6.162 -4.796 -27.396 1.00 39.41 284 ARG A N 1
ATOM 2322 C CA . ARG A 1 284 ? -6.806 -3.596 -27.958 1.00 39.41 284 ARG A CA 1
ATOM 2323 C C . ARG A 1 284 ? -7.320 -2.568 -26.940 1.00 39.41 284 ARG A C 1
ATOM 2325 O O . ARG A 1 284 ? -7.890 -1.573 -27.363 1.00 39.41 284 ARG A O 1
ATOM 2332 N N . VAL A 1 285 ? -7.129 -2.784 -25.637 1.00 48.03 285 VAL A N 1
ATOM 2333 C CA . VAL A 1 285 ? -7.885 -2.071 -24.576 1.00 48.03 285 VAL A CA 1
ATOM 2334 C C . VAL A 1 285 ? -6.980 -1.193 -23.679 1.00 48.03 285 VAL A C 1
ATOM 2336 O O . VAL A 1 285 ? -7.307 -0.821 -22.557 1.00 48.03 285 VAL A O 1
ATOM 2339 N N . MET A 1 286 ? -5.783 -0.848 -24.153 1.00 52.69 286 MET A N 1
ATOM 2340 C CA . MET A 1 286 ? -4.918 0.141 -23.497 1.00 52.69 286 MET A CA 1
ATOM 2341 C C . MET A 1 286 ? -4.938 1.404 -24.345 1.00 52.69 286 MET A C 1
ATOM 2343 O O . MET A 1 286 ? -4.556 1.356 -25.511 1.00 52.69 286 MET A O 1
ATOM 2347 N N . GLN A 1 287 ? -5.426 2.510 -23.781 1.00 51.97 287 GLN A N 1
ATOM 2348 C CA . GLN A 1 287 ? -5.339 3.810 -24.442 1.00 51.97 287 GLN A CA 1
ATOM 2349 C C . GLN A 1 287 ? -3.852 4.147 -24.645 1.00 51.97 287 GLN A C 1
ATOM 2351 O O . GLN A 1 287 ? -3.025 3.763 -23.818 1.00 51.97 287 GLN A O 1
ATOM 2356 N N . ASP A 1 288 ? -3.501 4.874 -25.710 1.00 53.88 288 ASP A N 1
ATOM 2357 C CA . ASP A 1 288 ? -2.111 5.248 -26.059 1.00 53.88 288 ASP A CA 1
ATOM 2358 C C . ASP A 1 288 ? -1.404 6.141 -25.002 1.00 53.88 288 ASP A C 1
ATOM 2360 O O . ASP A 1 288 ? -0.322 6.684 -25.239 1.00 53.88 288 ASP A O 1
ATOM 2364 N N . LEU A 1 289 ? -2.000 6.302 -23.818 1.00 60.06 289 LEU A N 1
ATOM 2365 C CA . LEU A 1 289 ? -1.558 7.186 -22.757 1.00 60.06 289 LEU A CA 1
ATOM 2366 C C . LEU A 1 289 ? -0.784 6.409 -21.687 1.00 60.06 289 LEU A C 1
ATOM 2368 O O . LEU A 1 289 ? -1.349 5.755 -20.811 1.00 60.06 289 LEU A O 1
ATOM 2372 N N . ASP A 1 290 ? 0.542 6.516 -21.738 1.00 71.94 290 ASP A N 1
ATOM 2373 C CA . ASP A 1 290 ? 1.421 5.996 -20.695 1.00 71.94 290 ASP A CA 1
ATOM 2374 C C . ASP A 1 290 ? 1.867 7.146 -19.772 1.00 71.94 290 ASP A C 1
ATOM 2376 O O . ASP A 1 290 ? 2.727 7.948 -20.163 1.00 71.94 290 ASP A O 1
ATOM 2380 N N . PRO A 1 291 ? 1.372 7.223 -18.518 1.00 71.00 291 PRO A N 1
ATOM 2381 C CA . PRO A 1 291 ? 1.739 8.300 -17.595 1.00 71.00 291 PRO A CA 1
ATOM 2382 C C . PRO A 1 291 ? 3.236 8.298 -17.243 1.00 71.00 291 PRO A C 1
ATOM 2384 O O . PRO A 1 291 ? 3.765 9.287 -16.725 1.00 71.00 291 PRO A O 1
ATOM 2387 N N . THR A 1 292 ? 3.942 7.202 -17.536 1.00 74.12 292 THR A N 1
ATOM 2388 C CA . THR A 1 292 ? 5.381 7.030 -17.311 1.00 74.12 292 THR A CA 1
ATOM 2389 C C . THR A 1 292 ? 6.243 7.465 -18.504 1.00 74.12 292 THR A C 1
ATOM 2391 O O . THR A 1 292 ? 7.473 7.460 -18.394 1.00 74.12 292 THR A O 1
ATOM 2394 N N . LEU A 1 293 ? 5.635 7.847 -19.634 1.00 75.94 293 LEU A N 1
ATOM 2395 C CA . LEU A 1 293 ? 6.316 8.329 -20.838 1.00 75.94 293 LEU A CA 1
ATOM 2396 C C . LEU A 1 293 ? 6.066 9.821 -21.055 1.00 75.94 293 LEU A C 1
ATOM 2398 O O . LEU A 1 293 ? 5.093 10.227 -21.689 1.00 75.94 293 LEU A O 1
ATOM 2402 N N . THR A 1 294 ? 7.001 10.643 -20.575 1.00 67.62 294 THR A N 1
ATOM 2403 C CA . THR A 1 294 ? 7.009 12.089 -20.830 1.00 67.62 294 THR A CA 1
ATOM 2404 C C . THR A 1 294 ? 7.025 12.375 -22.330 1.00 67.62 294 THR A C 1
ATOM 2406 O O . THR A 1 294 ? 7.979 11.994 -23.011 1.00 67.62 294 THR A O 1
ATOM 2409 N N . GLY A 1 295 ? 6.005 13.079 -22.825 1.00 60.69 295 GLY A N 1
ATOM 2410 C CA . GLY A 1 295 ? 5.879 13.442 -24.240 1.00 60.69 295 GLY A CA 1
ATOM 2411 C C . GLY A 1 295 ? 5.168 12.407 -25.117 1.00 60.69 295 GLY A C 1
ATOM 2412 O O . GLY A 1 295 ? 5.170 12.578 -26.334 1.00 60.69 295 GLY A O 1
ATOM 2413 N N . SER A 1 296 ? 4.569 11.362 -24.529 1.00 65.00 296 SER A N 1
ATOM 2414 C CA . SER A 1 296 ? 3.562 10.554 -25.230 1.00 65.00 296 SER A CA 1
ATOM 2415 C C . SER A 1 296 ? 2.335 11.405 -25.585 1.00 65.00 296 SER A C 1
ATOM 2417 O O . SER A 1 296 ? 2.089 12.454 -24.980 1.00 65.00 296 SER A O 1
ATOM 2419 N N . GLU A 1 297 ? 1.598 10.995 -26.615 1.00 60.34 297 GLU A N 1
ATOM 2420 C CA . GLU A 1 297 ? 0.406 11.714 -27.062 1.00 60.34 297 GLU A CA 1
ATOM 2421 C C . GLU A 1 297 ? -0.638 11.742 -25.931 1.00 60.34 297 GLU A C 1
ATOM 2423 O O . GLU A 1 297 ? -0.958 10.718 -25.337 1.00 60.34 297 GLU A O 1
ATOM 2428 N N . GLY A 1 298 ? -1.109 12.939 -25.568 1.00 63.53 298 GLY A N 1
ATOM 2429 C CA . GLY A 1 298 ? -2.031 13.141 -24.444 1.00 63.53 298 GLY A CA 1
ATOM 2430 C C . GLY A 1 298 ? -1.383 13.274 -23.057 1.00 63.53 298 GLY A C 1
ATOM 2431 O O . GLY A 1 298 ? -2.076 13.664 -22.122 1.00 63.53 298 GLY A O 1
ATOM 2432 N N . TRP A 1 299 ? -0.070 13.056 -22.907 1.00 76.19 299 TRP A N 1
ATOM 2433 C CA . TRP A 1 299 ? 0.621 13.281 -21.631 1.00 76.19 299 TRP A CA 1
ATOM 2434 C C . TRP A 1 299 ? 0.654 14.767 -21.254 1.00 76.19 299 TRP A C 1
ATOM 2436 O O . TRP A 1 299 ? 1.117 15.618 -22.022 1.00 76.19 299 TRP A O 1
ATOM 2446 N N . SER A 1 300 ? 0.241 15.081 -20.030 1.00 78.38 300 SER A N 1
ATOM 2447 C CA . SER A 1 300 ? 0.263 16.425 -19.459 1.00 78.38 300 SER A CA 1
ATOM 2448 C C . SER A 1 300 ? 1.229 16.540 -18.274 1.00 78.38 300 SER A C 1
ATOM 2450 O O . SER A 1 300 ? 1.638 15.563 -17.644 1.00 78.38 300 SER A O 1
ATOM 2452 N N . ARG A 1 301 ? 1.572 17.780 -17.900 1.00 81.44 301 ARG A N 1
ATOM 2453 C CA . ARG A 1 301 ? 2.312 18.043 -16.653 1.00 81.44 301 ARG A CA 1
ATOM 2454 C C . ARG A 1 301 ? 1.566 17.500 -15.428 1.00 81.44 301 ARG A C 1
ATOM 2456 O O . ARG A 1 301 ? 2.217 17.082 -14.466 1.00 81.44 301 ARG A O 1
ATOM 2463 N N . ASP A 1 302 ? 0.238 17.516 -15.471 1.00 84.12 302 ASP A N 1
ATOM 2464 C CA . ASP A 1 302 ? -0.613 17.070 -14.376 1.00 84.12 302 ASP A CA 1
ATOM 2465 C C . ASP A 1 302 ? -0.536 15.549 -14.195 1.00 84.12 302 ASP A C 1
ATOM 2467 O O . ASP A 1 302 ? -0.463 15.097 -13.053 1.00 84.12 302 ASP A O 1
ATOM 2471 N N . ASP A 1 303 ? -0.368 14.772 -15.273 1.00 82.88 303 ASP A N 1
ATOM 2472 C CA . ASP A 1 303 ? -0.110 13.322 -15.202 1.00 82.88 303 ASP A CA 1
ATOM 2473 C C . ASP A 1 303 ? 1.200 13.013 -14.474 1.00 82.88 303 ASP A C 1
ATOM 2475 O O . ASP A 1 303 ? 1.264 12.145 -13.602 1.00 82.88 303 ASP A O 1
ATOM 2479 N N . GLY A 1 304 ? 2.257 13.779 -14.755 1.00 84.94 304 GLY A N 1
ATOM 2480 C CA . GLY A 1 304 ? 3.529 13.645 -14.043 1.00 84.94 304 GLY A CA 1
ATOM 2481 C C . GLY A 1 304 ? 3.420 13.974 -12.547 1.00 84.94 304 GLY A C 1
ATOM 2482 O O . GLY A 1 304 ? 4.112 13.370 -11.720 1.00 84.94 304 GLY A O 1
ATOM 2483 N N . ILE A 1 305 ? 2.562 14.928 -12.176 1.00 87.69 305 ILE A N 1
ATOM 2484 C CA . ILE A 1 305 ? 2.268 15.260 -10.773 1.00 87.69 305 ILE A CA 1
ATOM 2485 C C . ILE A 1 305 ? 1.432 14.147 -10.130 1.00 87.69 305 ILE A C 1
ATOM 2487 O O . ILE A 1 305 ? 1.738 13.735 -9.006 1.00 87.69 305 ILE A O 1
ATOM 2491 N N . ALA A 1 306 ? 0.423 13.639 -10.835 1.00 89.38 306 ALA A N 1
ATOM 2492 C CA . ALA A 1 306 ? -0.442 12.556 -10.386 1.00 89.38 306 ALA A CA 1
ATOM 2493 C C . ALA A 1 306 ? 0.358 11.270 -10.146 1.00 89.38 306 ALA A C 1
ATOM 2495 O O . ALA A 1 306 ? 0.286 10.711 -9.055 1.00 89.38 306 ALA A O 1
ATOM 2496 N N . LEU A 1 307 ? 1.223 10.864 -11.082 1.00 90.94 307 LEU A N 1
ATOM 2497 C CA . LEU A 1 307 ? 2.085 9.686 -10.937 1.00 90.94 307 LEU A CA 1
ATOM 2498 C C . LEU A 1 307 ? 3.040 9.809 -9.741 1.00 90.94 307 LEU A C 1
ATOM 2500 O O . LEU A 1 307 ? 3.228 8.858 -8.980 1.00 90.94 307 LEU A O 1
ATOM 2504 N N . LYS A 1 308 ? 3.636 10.989 -9.526 1.00 91.19 308 LYS A N 1
ATOM 2505 C CA . LYS A 1 308 ? 4.486 11.233 -8.347 1.00 91.19 308 LYS A CA 1
ATOM 2506 C C . LYS A 1 308 ? 3.699 11.118 -7.047 1.00 91.19 308 LYS A C 1
ATOM 2508 O O . LYS A 1 308 ? 4.227 10.586 -6.072 1.00 91.19 308 LYS A O 1
ATOM 2513 N N . ARG A 1 309 ? 2.464 11.623 -7.021 1.00 92.25 309 ARG A N 1
ATOM 2514 C CA . ARG A 1 309 ? 1.566 11.505 -5.867 1.00 92.25 309 ARG A CA 1
ATOM 2515 C C . ARG A 1 309 ? 1.206 10.047 -5.617 1.00 92.25 309 ARG A C 1
ATOM 2517 O O . ARG A 1 309 ? 1.415 9.574 -4.510 1.00 92.25 309 ARG A O 1
ATOM 2524 N N . TYR A 1 310 ? 0.815 9.320 -6.658 1.00 94.81 310 TYR A N 1
ATOM 2525 C CA . TYR A 1 310 ? 0.529 7.890 -6.607 1.00 94.81 310 TYR A CA 1
ATOM 2526 C C . TYR A 1 310 ? 1.705 7.077 -6.043 1.00 94.81 310 TYR A C 1
ATOM 2528 O O . TYR A 1 310 ? 1.522 6.302 -5.107 1.00 94.81 310 TYR A O 1
ATOM 2536 N N . LEU A 1 311 ? 2.936 7.305 -6.520 1.00 95.75 311 LEU A N 1
ATOM 2537 C CA . LEU A 1 311 ? 4.135 6.635 -5.993 1.00 95.75 311 LEU A CA 1
ATOM 2538 C C . LEU A 1 311 ? 4.422 6.985 -4.526 1.00 95.75 311 LEU A C 1
ATOM 2540 O O . LEU A 1 311 ? 4.824 6.110 -3.756 1.00 95.75 311 LEU A O 1
ATOM 2544 N N . ARG A 1 312 ? 4.211 8.247 -4.126 1.00 95.50 312 ARG A N 1
ATOM 2545 C CA . ARG A 1 312 ? 4.328 8.673 -2.720 1.00 95.50 312 ARG A CA 1
ATOM 2546 C C . ARG A 1 312 ? 3.291 7.976 -1.846 1.00 95.50 312 ARG A C 1
ATOM 2548 O O . ARG A 1 312 ? 3.648 7.487 -0.779 1.00 95.50 312 ARG A O 1
ATOM 2555 N N . THR A 1 313 ? 2.043 7.894 -2.303 1.00 96.44 313 THR A N 1
ATOM 2556 C CA . THR A 1 313 ? 0.966 7.185 -1.604 1.00 96.44 313 THR A CA 1
ATOM 2557 C C . THR A 1 313 ? 1.276 5.696 -1.491 1.00 96.44 313 THR A C 1
ATOM 2559 O O . THR A 1 313 ? 1.199 5.160 -0.391 1.00 96.44 313 THR A O 1
ATOM 2562 N N . CYS A 1 314 ? 1.732 5.050 -2.570 1.00 97.88 314 CYS A N 1
ATOM 2563 C CA . CYS A 1 314 ? 2.168 3.652 -2.550 1.00 97.88 314 CYS A CA 1
ATOM 2564 C C . CYS A 1 314 ? 3.233 3.422 -1.470 1.00 97.88 314 CYS A C 1
ATOM 2566 O O . CYS A 1 314 ? 3.065 2.578 -0.596 1.00 97.88 314 CYS A O 1
ATOM 2568 N N . PHE A 1 315 ? 4.305 4.220 -1.458 1.00 97.56 315 PHE A N 1
ATOM 2569 C CA . PHE A 1 315 ? 5.331 4.093 -0.421 1.00 97.56 315 PHE A CA 1
ATOM 2570 C C . PHE A 1 315 ? 4.778 4.383 0.985 1.00 97.56 315 PHE A C 1
ATOM 2572 O O . PHE A 1 315 ? 5.132 3.702 1.944 1.00 97.56 315 PHE A O 1
ATOM 2579 N N . GLY A 1 316 ? 3.869 5.352 1.115 1.00 97.12 316 GLY A N 1
ATOM 2580 C CA . GLY A 1 316 ? 3.182 5.669 2.367 1.00 97.12 316 GLY A CA 1
ATOM 2581 C C . GLY A 1 316 ? 2.330 4.522 2.920 1.00 97.12 316 GLY A C 1
ATOM 2582 O O . GLY A 1 316 ? 2.246 4.382 4.143 1.00 97.12 316 GLY A O 1
ATOM 2583 N N . ILE A 1 317 ? 1.736 3.696 2.053 1.00 98.31 317 ILE A N 1
ATOM 2584 C CA . ILE A 1 317 ? 1.041 2.458 2.436 1.00 98.31 317 ILE A CA 1
ATOM 2585 C C . ILE A 1 317 ? 2.050 1.459 2.994 1.00 98.31 317 ILE A C 1
ATOM 2587 O O . ILE A 1 317 ? 1.843 0.958 4.095 1.00 98.31 317 ILE A O 1
ATOM 2591 N N . LEU A 1 318 ? 3.167 1.222 2.292 1.00 98.44 318 LEU A N 1
ATOM 2592 C CA . LEU A 1 318 ? 4.207 0.289 2.749 1.00 98.44 318 LEU A CA 1
ATOM 2593 C C . LEU A 1 318 ? 4.745 0.684 4.130 1.00 98.44 318 LEU A C 1
ATOM 2595 O O . LEU A 1 318 ? 4.900 -0.171 4.997 1.00 98.44 318 LEU A O 1
ATOM 2599 N N . VAL A 1 319 ? 4.983 1.982 4.353 1.00 97.62 319 VAL A N 1
ATOM 2600 C CA . VAL A 1 319 ? 5.434 2.533 5.643 1.00 97.62 319 VAL A CA 1
ATOM 2601 C C . VAL A 1 319 ? 4.442 2.200 6.759 1.00 97.62 319 VAL A C 1
ATOM 2603 O O . VAL A 1 319 ? 4.824 1.673 7.800 1.00 97.62 319 VAL A O 1
ATOM 2606 N N . ARG A 1 320 ? 3.153 2.475 6.549 1.00 97.06 320 ARG A N 1
ATOM 2607 C CA . ARG A 1 320 ? 2.106 2.250 7.560 1.00 97.06 320 ARG A CA 1
ATOM 2608 C C . ARG A 1 320 ? 1.831 0.774 7.802 1.00 97.06 320 ARG A C 1
ATOM 2610 O O . ARG A 1 320 ? 1.661 0.369 8.949 1.00 97.06 320 ARG A O 1
ATOM 2617 N N . TYR A 1 321 ? 1.840 -0.030 6.745 1.00 98.19 321 TYR A N 1
ATOM 2618 C CA . TYR A 1 321 ? 1.737 -1.476 6.868 1.00 98.19 321 TYR A CA 1
ATOM 2619 C C . TYR A 1 321 ? 2.933 -2.047 7.633 1.00 98.19 321 TYR A C 1
ATOM 2621 O O . TYR A 1 321 ? 2.734 -2.860 8.524 1.00 98.19 321 TYR A O 1
ATOM 2629 N N . ASN A 1 322 ? 4.159 -1.567 7.392 1.00 98.00 322 ASN A N 1
ATOM 2630 C CA . ASN A 1 322 ? 5.332 -2.003 8.152 1.00 98.00 322 ASN A CA 1
ATOM 2631 C C . ASN A 1 322 ? 5.222 -1.675 9.652 1.00 98.00 322 ASN A C 1
ATOM 2633 O O . ASN A 1 322 ? 5.655 -2.476 10.481 1.00 98.00 322 ASN A O 1
ATOM 2637 N N . VAL A 1 323 ? 4.610 -0.540 10.017 1.00 97.00 323 VAL A N 1
ATOM 2638 C CA . VAL A 1 323 ? 4.301 -0.224 11.423 1.00 97.00 323 VAL A CA 1
ATOM 2639 C C . VAL A 1 323 ? 3.371 -1.283 12.018 1.00 97.00 323 VAL A C 1
ATOM 2641 O O . VAL A 1 323 ? 3.682 -1.822 13.077 1.00 97.00 323 VAL A O 1
ATOM 2644 N N . LEU A 1 324 ? 2.267 -1.621 11.342 1.00 97.06 324 LEU A N 1
ATOM 2645 C CA . LEU A 1 324 ? 1.342 -2.659 11.815 1.00 97.06 324 LEU A CA 1
ATOM 2646 C C . LEU A 1 324 ? 2.002 -4.039 11.874 1.00 97.06 324 LEU A C 1
ATOM 2648 O O . LEU A 1 324 ? 1.907 -4.715 12.889 1.00 97.06 324 LEU A O 1
ATOM 2652 N N . LEU A 1 325 ? 2.744 -4.418 10.837 1.00 97.56 325 LEU A N 1
ATOM 2653 C CA . LEU A 1 325 ? 3.452 -5.692 10.759 1.00 97.56 325 LEU A CA 1
ATOM 2654 C C . LEU A 1 325 ? 4.450 -5.858 11.914 1.00 97.56 325 LEU A C 1
ATOM 2656 O O . LEU A 1 325 ? 4.511 -6.915 12.541 1.00 97.56 325 LEU A O 1
ATOM 2660 N N . SER A 1 326 ? 5.177 -4.788 12.244 1.00 96.62 326 SER A N 1
ATOM 2661 C CA . SER A 1 326 ? 6.092 -4.756 13.390 1.00 96.62 326 SER A CA 1
ATOM 2662 C C . SER A 1 326 ? 5.348 -4.854 14.724 1.00 96.62 326 SER A C 1
ATOM 2664 O O . SER A 1 326 ? 5.831 -5.510 15.644 1.00 96.62 326 SER A O 1
ATOM 2666 N N . LEU A 1 327 ? 4.167 -4.238 14.840 1.00 95.06 327 LEU A N 1
ATOM 2667 C CA . LEU A 1 327 ? 3.324 -4.338 16.036 1.00 95.06 327 LEU A CA 1
ATOM 2668 C C . LEU A 1 327 ? 2.717 -5.737 16.214 1.00 95.06 327 LEU A C 1
ATOM 2670 O O . LEU A 1 327 ? 2.574 -6.185 17.348 1.00 95.06 327 LEU A O 1
ATOM 2674 N N . TRP A 1 328 ? 2.368 -6.413 15.120 1.00 96.56 328 TRP A N 1
ATOM 2675 C CA . TRP A 1 328 ? 1.746 -7.738 15.133 1.00 96.56 328 TRP A CA 1
ATOM 2676 C C . TRP A 1 328 ? 2.744 -8.863 15.388 1.00 96.56 328 TRP A C 1
ATOM 2678 O O . TRP A 1 328 ? 2.459 -9.775 16.162 1.00 96.56 328 TRP A O 1
ATOM 2688 N N . TYR A 1 329 ? 3.912 -8.805 14.747 1.00 97.00 329 TYR A N 1
ATOM 2689 C CA . TYR A 1 329 ? 4.829 -9.947 14.676 1.00 97.00 329 TYR A CA 1
ATOM 2690 C C . TYR A 1 329 ? 6.272 -9.622 15.084 1.00 97.00 329 TYR A C 1
ATOM 2692 O O . TYR A 1 329 ? 7.114 -10.520 15.129 1.00 97.00 329 TYR A O 1
ATOM 2700 N N . GLY A 1 330 ? 6.569 -8.363 15.413 1.00 96.62 330 GLY A N 1
ATOM 2701 C CA . GLY A 1 330 ? 7.909 -7.896 15.764 1.00 96.62 330 GLY A CA 1
ATOM 2702 C C . GLY A 1 330 ? 8.756 -7.476 14.558 1.00 96.62 330 GLY A C 1
ATOM 2703 O O . GLY A 1 330 ? 8.487 -7.835 13.410 1.00 96.62 330 GLY A O 1
ATOM 2704 N N . GLU A 1 331 ? 9.810 -6.702 14.831 1.00 95.25 331 GLU A N 1
ATOM 2705 C CA . GLU A 1 331 ? 10.675 -6.110 13.797 1.00 95.25 331 GLU A CA 1
ATOM 2706 C C . GLU A 1 331 ? 11.416 -7.162 12.955 1.00 95.25 331 GLU A C 1
ATOM 2708 O O . GLU A 1 331 ? 11.550 -6.990 11.746 1.00 95.25 331 GLU A O 1
ATOM 2713 N N . ASP A 1 332 ? 11.852 -8.275 13.557 1.00 96.38 332 ASP A N 1
ATOM 2714 C CA . ASP A 1 332 ? 12.548 -9.348 12.831 1.00 96.38 332 ASP A CA 1
ATOM 2715 C C . ASP A 1 332 ? 11.637 -10.025 11.799 1.00 96.38 332 ASP A C 1
ATOM 2717 O O . ASP A 1 332 ? 12.060 -10.309 10.677 1.00 96.38 332 ASP A O 1
ATOM 2721 N N . HIS A 1 333 ? 10.367 -10.250 12.154 1.00 96.94 333 HIS A N 1
ATOM 2722 C CA . HIS A 1 333 ? 9.389 -10.796 11.219 1.00 96.94 333 HIS A CA 1
ATOM 2723 C C . HIS A 1 333 ? 9.112 -9.806 10.087 1.00 96.94 333 HIS A C 1
ATOM 2725 O O . HIS A 1 333 ? 9.140 -10.185 8.917 1.00 96.94 333 HIS A O 1
ATOM 2731 N N . ALA A 1 334 ? 8.910 -8.529 10.425 1.00 96.88 334 ALA A N 1
ATOM 2732 C CA . ALA A 1 334 ? 8.686 -7.487 9.434 1.00 96.88 334 ALA A CA 1
ATOM 2733 C C . ALA A 1 334 ? 9.862 -7.367 8.453 1.00 96.88 334 ALA A C 1
ATOM 2735 O O . ALA A 1 334 ? 9.659 -7.283 7.241 1.00 96.88 334 ALA A O 1
ATOM 2736 N N . LYS A 1 335 ? 11.099 -7.438 8.954 1.00 96.38 335 LYS A N 1
ATOM 2737 C CA . LYS A 1 335 ? 12.305 -7.470 8.126 1.00 96.38 335 LYS A CA 1
ATOM 2738 C C . LYS A 1 335 ? 12.301 -8.638 7.147 1.00 96.38 335 LYS A C 1
ATOM 2740 O O . LYS A 1 335 ? 12.487 -8.412 5.953 1.00 96.38 335 LYS A O 1
ATOM 2745 N N . ASN A 1 336 ? 12.088 -9.856 7.642 1.00 96.31 336 ASN A N 1
ATOM 2746 C CA . ASN A 1 336 ? 12.097 -11.055 6.804 1.00 96.31 336 ASN A CA 1
ATOM 2747 C C . ASN A 1 336 ? 11.013 -10.979 5.724 1.00 96.31 336 ASN A C 1
ATOM 2749 O O . ASN A 1 336 ? 11.313 -11.210 4.555 1.00 96.31 336 ASN A O 1
ATOM 2753 N N . PHE A 1 337 ? 9.801 -10.549 6.092 1.00 96.19 337 PHE A N 1
ATOM 2754 C CA . PHE A 1 337 ? 8.708 -10.323 5.148 1.00 96.19 337 PHE A CA 1
ATOM 2755 C C . PHE A 1 337 ? 9.137 -9.388 4.011 1.00 96.19 337 PHE A C 1
ATOM 2757 O O . PHE A 1 337 ? 9.027 -9.744 2.840 1.00 96.19 337 PHE A O 1
ATOM 2764 N N . TRP A 1 338 ? 9.684 -8.207 4.316 1.00 97.19 338 TRP A N 1
ATOM 2765 C CA . TRP A 1 338 ? 10.081 -7.266 3.265 1.00 97.19 338 TRP A CA 1
ATOM 2766 C C . TRP A 1 338 ? 11.260 -7.751 2.440 1.00 97.19 338 TRP A C 1
ATOM 2768 O O . TRP A 1 338 ? 11.263 -7.572 1.222 1.00 97.19 338 TRP A O 1
ATOM 2778 N N . GLU A 1 339 ? 12.262 -8.363 3.067 1.00 93.75 339 GLU A N 1
ATOM 2779 C CA . GLU A 1 339 ? 13.390 -8.931 2.342 1.00 93.75 339 GLU A CA 1
ATOM 2780 C C . GLU A 1 339 ? 12.899 -9.986 1.338 1.00 93.75 339 GLU A C 1
ATOM 2782 O O . GLU A 1 339 ? 13.304 -9.940 0.171 1.00 93.75 339 GLU A O 1
ATOM 2787 N N . GLU A 1 340 ? 12.028 -10.911 1.739 1.00 94.00 340 GLU A N 1
ATOM 2788 C CA . GLU A 1 340 ? 11.429 -11.923 0.856 1.00 94.00 340 GLU A CA 1
ATOM 2789 C C . GLU A 1 340 ? 10.603 -11.289 -0.266 1.00 94.00 340 GLU A C 1
ATOM 2791 O O . GLU A 1 340 ? 10.855 -11.564 -1.441 1.00 94.00 340 GLU A O 1
ATOM 2796 N N . GLN A 1 341 ? 9.691 -10.376 0.070 1.00 95.12 341 GLN A N 1
ATOM 2797 C CA . GLN A 1 341 ? 8.809 -9.725 -0.900 1.00 95.12 341 GLN A CA 1
ATOM 2798 C C . GLN A 1 341 ? 9.594 -8.916 -1.939 1.00 95.12 341 GLN A C 1
ATOM 2800 O O . GLN A 1 341 ? 9.356 -9.040 -3.139 1.00 95.12 341 GLN A O 1
ATOM 2805 N N . ILE A 1 342 ? 10.589 -8.126 -1.526 1.00 94.56 342 ILE A N 1
ATOM 2806 C CA . ILE A 1 342 ? 11.428 -7.358 -2.461 1.00 94.56 342 ILE A CA 1
ATOM 2807 C C . ILE A 1 342 ? 12.243 -8.297 -3.351 1.00 94.56 342 ILE A C 1
ATOM 2809 O O . ILE A 1 342 ? 12.361 -8.046 -4.550 1.00 94.56 342 ILE A O 1
ATOM 2813 N N . GLY A 1 343 ? 12.799 -9.369 -2.776 1.00 90.81 343 GLY A N 1
ATOM 2814 C CA . GLY A 1 343 ? 13.544 -10.380 -3.523 1.00 90.81 343 GLY A CA 1
ATOM 2815 C C . GLY A 1 343 ? 12.681 -10.993 -4.619 1.00 90.81 343 GLY A C 1
ATOM 2816 O O . GLY A 1 343 ? 13.005 -10.855 -5.796 1.00 90.81 343 GLY A O 1
ATOM 2817 N N . TYR A 1 344 ? 11.532 -11.551 -4.236 1.00 90.62 344 TYR A N 1
ATOM 2818 C CA . TYR A 1 344 ? 10.595 -12.202 -5.147 1.00 90.62 344 TYR A CA 1
ATOM 2819 C C . TYR A 1 344 ? 10.116 -11.270 -6.271 1.00 90.62 344 TYR A C 1
ATOM 2821 O O . TYR A 1 344 ? 10.053 -11.665 -7.433 1.00 90.62 344 TYR A O 1
ATOM 2829 N N . ARG A 1 345 ? 9.795 -10.004 -5.967 1.00 91.56 345 ARG A N 1
ATOM 2830 C CA . ARG A 1 345 ? 9.297 -9.044 -6.976 1.00 91.56 345 ARG A CA 1
ATOM 2831 C C . ARG A 1 345 ? 10.393 -8.513 -7.914 1.00 91.56 345 ARG A C 1
ATOM 2833 O O . ARG A 1 345 ? 10.061 -7.904 -8.929 1.00 91.56 345 ARG A O 1
ATOM 2840 N N . LE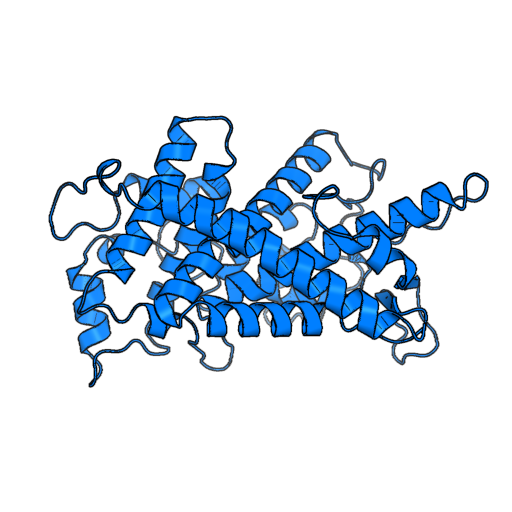U A 1 346 ? 11.670 -8.735 -7.596 1.00 88.50 346 LEU A N 1
ATOM 2841 C CA . LEU A 1 346 ? 12.823 -8.379 -8.434 1.00 88.50 346 LEU A CA 1
ATOM 2842 C C . LEU A 1 346 ? 13.486 -9.602 -9.088 1.00 88.50 346 LEU A C 1
ATOM 2844 O O . LEU A 1 346 ? 14.545 -9.476 -9.705 1.00 88.50 346 LEU A O 1
ATOM 2848 N N . GLU A 1 347 ? 12.876 -10.783 -9.005 1.00 83.12 347 GLU A N 1
ATOM 2849 C CA . GLU A 1 347 ? 13.304 -11.946 -9.777 1.00 83.12 347 GLU A CA 1
ATOM 2850 C C . GLU A 1 347 ? 12.876 -11.798 -11.242 1.00 83.12 347 GLU A C 1
ATOM 2852 O O . GLU A 1 347 ? 11.753 -12.101 -11.643 1.00 83.12 347 GLU A O 1
ATOM 2857 N N . PHE A 1 348 ? 13.800 -11.308 -12.070 1.00 81.31 348 PHE A N 1
ATOM 2858 C CA . PHE A 1 348 ? 13.579 -11.150 -13.504 1.00 81.31 348 PHE A CA 1
ATOM 2859 C C . PHE A 1 348 ? 14.038 -12.372 -14.299 1.00 81.31 348 PHE A C 1
ATOM 2861 O O . PHE A 1 348 ? 15.042 -13.019 -13.989 1.00 81.31 348 PHE A O 1
ATOM 2868 N N . ARG A 1 349 ? 13.336 -12.630 -15.405 1.00 80.44 349 ARG A N 1
ATOM 2869 C CA . ARG A 1 349 ? 13.737 -13.616 -16.415 1.00 80.44 349 ARG A CA 1
ATOM 2870 C C . ARG A 1 349 ? 15.124 -13.279 -16.968 1.00 80.44 349 ARG A C 1
ATOM 2872 O O . ARG A 1 349 ? 15.467 -12.109 -17.122 1.00 80.44 349 ARG A O 1
ATOM 2879 N N . GLN A 1 350 ? 15.919 -14.292 -17.301 1.00 76.75 350 GLN A N 1
ATOM 2880 C CA . GLN A 1 350 ? 17.225 -14.069 -17.927 1.00 76.75 350 GLN A CA 1
ATOM 2881 C C . GLN A 1 350 ? 17.067 -13.652 -19.395 1.00 76.75 350 GLN A C 1
ATOM 2883 O O . GLN A 1 350 ? 16.197 -14.174 -20.101 1.00 76.75 350 GLN A O 1
ATOM 2888 N N . LYS A 1 351 ? 17.910 -12.713 -19.825 1.00 73.38 351 LYS A N 1
ATOM 2889 C CA . LYS A 1 351 ? 18.074 -12.297 -21.221 1.00 73.38 351 LYS A CA 1
ATOM 2890 C C . LYS A 1 351 ? 18.593 -13.433 -22.116 1.00 73.38 351 LYS A C 1
ATOM 2892 O O . LYS A 1 351 ? 19.123 -14.438 -21.586 1.00 73.38 351 LYS A O 1
#

Foldseek 3Di:
DPPVVQAVLLLLLVQKDFDDQCPVDVRGFGAIAGADDPCNVVSLLVRLVSVLVVLVVLLVVLVVVCVPLVLDDDPDPFFLDDPCLQCVLCVPLVADDADALWLRYRLRDPLNRGLVSLLVQQVVDVVRAHALVCLSVQLLLLQLLLQLLLQCPDPDPVSNSSSVSSLSSVVVLLPDPRRLLVRQQFYDDVHTRRNVLLLLLLVLVLSLLSSLLSNVVVCCVVCVPDDDPRDFSCSHPSSQVSCVQLQEIDRSNSSNSLVVSLCVVFFVSPVVNVDPPPPGDDPPTGDQDRLSDPPGVPHDPVSVVSVNSSSSSSSSSNSSVLSVQCSNPNNVRSSVVSSVSSSVSSDRHHD

Radius of gyration: 20.78 Å; chains: 1; bounding box: 52×41×56 Å

InterPro domains:
  IPR059553 Gramillins biosynthetic cluster protein GRA5 [PF28504] (10-345)

pLDDT: mean 86.14, std 13.68, range [37.31, 98.44]